Protein AF-A0A2G9MKU0-F1 (afdb_monomer_lite)

Radius of gyration: 39.95 Å; chains: 1; bounding box: 98×63×129 Å

Sequence (325 aa):
MRIKTMFAFLVMAVLLVGSVSAAGLSIQLKRTNPGIAGEKSAEIIFDVVNTDFNNKIEGFLWCRSPDDAVISSSIGVGSGSGAQYVSEKFYMDTGPSQKAISLTMEADSVGDKKTGCTIKYAPYKETAVEGETKTEDINYEGTIGLTETDVSGYKIKMVSFTPEVEGTTDEETNENTEAQPAKAKISVNGIPKEIGSGSSATIGGLDVELVSATEESADVVITGKMTSTSGGSVEKQYIKMNGDLVDSLTDDQYREIRLDKTVPFVKAPKNAEVKCPEGKETCKSSEVDIQAPGFGGVPIWVYIVGIIIVIAAVVYLLGKTSRRD

Foldseek 3Di:
DPDPPPVVVVVVVVVPDPQVDPQFKGKDWDFWFFAAAPAGWIKTKMKIFTAAQPWKKKKKKKKFFDQFKAKDKPQGHDPDRDTMDIGDIDIFDGPRTIDMMMMIMHGNDFWKTKIFMKMWMFTKDKDKDFFDKDKDKFKDWFKAWQAFDQGPNKTKHWPFKDQWDDWDQDPVPRDTRDTAAIWIFMAINRFTDIAGAQGWDAHPFKIWHFPDDDGTMTTIIIIGMDIDGDDIDIQMWTQFPVGDTDSDDDPVRTDMDTPTAIHGHEHAPPPWRWGAPPPDRHDTNVRIDTHHPDVPCPPVVVVVVVVVVVVVVVCVVVVVVVVPD

Secondary structure (DSSP, 8-state):
--STTSHHHHHHTTSS------SSEEEEEEEEEPEETTTB-EEEEEEEEE--SS-EEEEEEEEEPPTTEEEEETTB---SSSSEEEPPPEEEPSSSEEEEEEEEEEESS-EEEEEEEEEEEEEEEEEEEPPEEEEEEEEEEEEEESS-EEETTEEEEEEE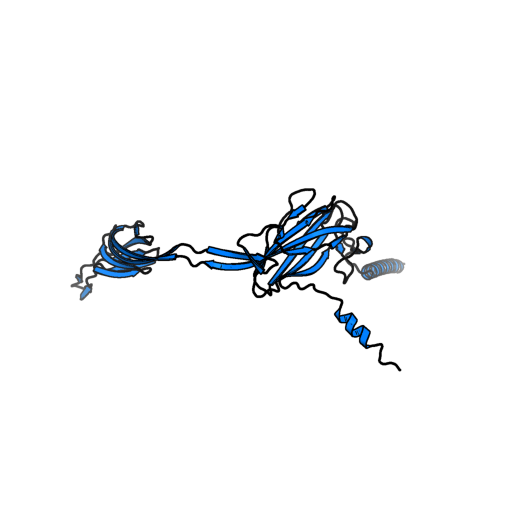EE--B---B-TTT--B---B--EEEEEETTEEEEEETTEEEEETTEEEEEEEE-SSEEEEEEEEEEEEEE--EEEEEEE-TTS-EESS--TTTSEEEE--EEEEEE---TT-EEEPPTT-S---GGG-EEE-TT-----HHHHHHHHHHHHHHHHHHHHHHTT--

pLDDT: mean 81.99, std 14.71, range [39.72, 96.44]

Structure (mmCIF, N/CA/C/O backbone):
data_AF-A0A2G9MKU0-F1
#
_entry.id   AF-A0A2G9MKU0-F1
#
loop_
_atom_site.group_PDB
_atom_site.id
_atom_site.type_symbol
_atom_site.label_atom_id
_atom_site.label_alt_id
_atom_site.label_comp_id
_atom_site.label_asym_id
_atom_site.label_entity_id
_atom_site.label_seq_id
_atom_site.pdbx_PDB_ins_code
_atom_site.Cartn_x
_atom_site.Cartn_y
_atom_site.Cartn_z
_atom_site.occupancy
_atom_site.B_iso_or_equiv
_atom_site.auth_seq_id
_atom_site.auth_comp_id
_atom_site.auth_asym_id
_atom_site.auth_atom_id
_atom_site.pdbx_PDB_model_num
ATOM 1 N N . MET A 1 1 ? -13.146 23.264 -58.625 1.00 50.25 1 MET A N 1
ATOM 2 C CA . MET A 1 1 ? -12.206 22.134 -58.410 1.00 50.25 1 MET A CA 1
ATOM 3 C C . MET A 1 1 ? -11.237 22.563 -57.307 1.00 50.25 1 MET A C 1
ATOM 5 O O . MET A 1 1 ? -10.761 23.679 -57.425 1.00 50.25 1 MET A O 1
ATOM 9 N N . ARG A 1 2 ? -10.994 21.742 -56.264 1.00 48.88 2 ARG A N 1
ATOM 10 C CA . ARG A 1 2 ? -10.264 22.032 -54.988 1.00 48.88 2 ARG A CA 1
ATOM 11 C C . ARG A 1 2 ? -11.123 22.347 -53.743 1.00 48.88 2 ARG A C 1
ATOM 13 O O . ARG A 1 2 ? -10.986 23.414 -53.172 1.00 48.88 2 ARG A O 1
ATOM 20 N N . ILE A 1 3 ? -11.971 21.413 -53.294 1.00 49.31 3 ILE A N 1
ATOM 21 C CA . ILE A 1 3 ? -12.495 21.405 -51.898 1.00 49.31 3 ILE A CA 1
ATOM 22 C C . ILE A 1 3 ? -12.499 19.983 -51.275 1.00 49.31 3 ILE A C 1
ATOM 24 O O . ILE A 1 3 ? -12.609 19.829 -50.067 1.00 49.31 3 ILE A O 1
ATOM 28 N N . LYS A 1 4 ? -12.293 18.906 -52.052 1.00 47.38 4 LYS A N 1
ATOM 29 C CA . LYS A 1 4 ? -12.496 17.528 -51.556 1.00 47.38 4 LYS A CA 1
ATOM 30 C C . LYS A 1 4 ? -11.308 16.861 -50.840 1.00 47.38 4 LYS A C 1
ATOM 32 O O . LYS A 1 4 ? -11.493 15.784 -50.294 1.00 47.38 4 LYS A O 1
ATOM 37 N N . THR A 1 5 ? -10.119 17.462 -50.795 1.00 51.44 5 THR A N 1
ATOM 38 C CA . THR A 1 5 ? -8.914 16.807 -50.236 1.00 51.44 5 THR A CA 1
ATOM 39 C C . THR A 1 5 ? -8.532 17.229 -48.817 1.00 51.44 5 THR A C 1
ATOM 41 O O . THR A 1 5 ? -7.654 16.603 -48.234 1.00 51.44 5 THR A O 1
ATOM 44 N N . MET A 1 6 ? -9.189 18.230 -48.221 1.00 46.22 6 MET A N 1
ATOM 45 C CA . MET A 1 6 ? -8.816 18.712 -46.880 1.00 46.22 6 MET A CA 1
ATOM 46 C C . MET A 1 6 ? -9.591 18.041 -45.732 1.00 46.22 6 MET A C 1
ATOM 48 O O . MET A 1 6 ? -9.142 18.068 -44.592 1.00 46.22 6 MET A O 1
ATOM 52 N N . PHE A 1 7 ? -10.712 17.373 -46.024 1.00 46.44 7 PHE A N 1
ATOM 53 C CA . PHE A 1 7 ? -11.535 16.723 -44.995 1.00 46.44 7 PHE A CA 1
ATOM 54 C C . PHE A 1 7 ? -11.016 15.344 -44.555 1.00 46.44 7 PHE A C 1
ATOM 56 O O . PHE A 1 7 ? -11.335 14.892 -43.461 1.00 46.44 7 PHE A O 1
ATOM 63 N N . ALA A 1 8 ? -10.177 14.687 -45.363 1.00 50.75 8 ALA A N 1
ATOM 64 C CA . ALA A 1 8 ? -9.621 13.377 -45.016 1.00 50.75 8 ALA A CA 1
ATOM 65 C C . ALA A 1 8 ? -8.496 13.462 -43.965 1.00 50.75 8 ALA A C 1
ATOM 67 O O . ALA A 1 8 ? -8.322 12.535 -43.181 1.00 50.75 8 ALA A O 1
ATOM 68 N N . PHE A 1 9 ? -7.769 14.584 -43.899 1.00 47.28 9 PHE A N 1
ATOM 69 C CA . PHE A 1 9 ? -6.662 14.752 -42.950 1.00 47.28 9 PHE A CA 1
ATOM 70 C C . PHE A 1 9 ? -7.122 15.100 -41.528 1.00 47.28 9 PHE A C 1
ATOM 72 O O . PHE A 1 9 ? -6.464 14.706 -40.569 1.00 47.28 9 PHE A O 1
ATOM 79 N N . LEU A 1 10 ? -8.272 15.767 -41.367 1.00 44.88 10 LEU A N 1
ATOM 80 C CA . LEU A 1 10 ? -8.795 16.099 -40.037 1.00 44.88 10 LEU A CA 1
ATOM 81 C C . LEU A 1 10 ? -9.394 14.872 -39.324 1.00 44.88 10 LEU A C 1
ATOM 83 O O . LEU A 1 10 ? -9.305 14.763 -38.107 1.00 44.88 10 LEU A O 1
ATOM 87 N N . VAL A 1 11 ? -9.949 13.916 -40.077 1.00 46.69 11 VAL A N 1
ATOM 88 C CA . VAL A 1 11 ? -10.504 12.670 -39.515 1.00 46.69 11 VAL A CA 1
ATOM 89 C C . VAL A 1 11 ? -9.395 11.663 -39.169 1.00 46.69 11 VAL A C 1
ATOM 91 O O . VAL A 1 11 ? -9.540 10.889 -38.228 1.00 46.69 11 VAL A O 1
ATOM 94 N N . MET A 1 12 ? -8.246 11.713 -39.855 1.00 43.34 12 MET A N 1
ATOM 95 C CA . MET A 1 12 ? -7.105 10.829 -39.572 1.00 43.34 12 MET A CA 1
ATOM 96 C C . MET A 1 12 ? -6.288 11.259 -38.340 1.00 43.34 12 MET A C 1
ATOM 98 O O . MET A 1 12 ? -5.679 10.413 -37.691 1.00 43.34 12 MET A O 1
ATOM 102 N N . ALA A 1 13 ? -6.312 12.545 -37.969 1.00 41.78 13 ALA A N 1
ATOM 103 C CA . ALA A 1 13 ? -5.614 13.054 -36.784 1.00 41.78 13 ALA A CA 1
ATOM 104 C C . ALA A 1 13 ? -6.313 12.712 -35.450 1.00 41.78 13 ALA A C 1
ATOM 106 O O . ALA A 1 13 ? -5.676 12.741 -34.403 1.00 41.78 13 ALA A O 1
ATOM 107 N N . VAL A 1 14 ? -7.596 12.331 -35.477 1.00 43.84 14 VAL A N 1
ATOM 108 C CA . VAL A 1 14 ? -8.347 11.898 -34.278 1.00 43.84 14 VAL A CA 1
ATOM 109 C C . VAL A 1 14 ? -8.164 10.393 -33.994 1.00 43.84 14 VAL A C 1
ATOM 111 O O . VAL A 1 14 ? -8.529 9.910 -32.929 1.00 43.84 14 VAL A O 1
ATOM 114 N N . LEU A 1 15 ? -7.534 9.640 -34.905 1.00 39.72 15 LEU A N 1
ATOM 115 C CA . LEU A 1 15 ? -7.373 8.181 -34.809 1.00 39.72 15 LEU A CA 1
ATOM 116 C C . LEU A 1 15 ? -6.041 7.704 -34.192 1.00 39.72 15 LEU A C 1
ATOM 118 O O . LEU A 1 15 ? -5.804 6.499 -34.154 1.00 39.72 15 LEU A O 1
ATOM 122 N N . LEU A 1 16 ? -5.163 8.596 -33.713 1.00 41.66 16 LEU A N 1
ATOM 123 C CA . LEU A 1 16 ? -3.758 8.244 -33.422 1.00 41.66 16 LEU A CA 1
ATOM 124 C C . LEU A 1 16 ? -3.292 8.310 -31.960 1.00 41.66 16 LEU A C 1
ATOM 126 O O . LEU A 1 16 ? -2.112 8.100 -31.700 1.00 41.66 16 LEU A O 1
ATOM 130 N N . VAL A 1 17 ? -4.198 8.460 -30.993 1.00 45.28 17 VAL A N 1
ATOM 131 C CA . VAL A 1 17 ? -3.916 8.081 -29.596 1.00 45.28 17 VAL A CA 1
ATOM 132 C C . VAL A 1 17 ? -5.124 7.327 -29.059 1.00 45.28 17 VAL A C 1
ATOM 134 O O . VAL A 1 17 ? -5.926 7.845 -28.292 1.00 45.28 17 VAL A O 1
ATOM 137 N N . GLY A 1 18 ? -5.303 6.097 -29.540 1.00 40.28 18 GLY A N 1
ATOM 138 C CA . GLY A 1 18 ? -6.271 5.170 -28.971 1.00 40.28 18 GLY A CA 1
ATOM 139 C C . GLY A 1 18 ? -5.809 4.742 -27.583 1.00 40.28 18 GLY A C 1
ATOM 140 O O . GLY A 1 18 ? -5.224 3.672 -27.429 1.00 40.28 18 GLY A O 1
ATOM 141 N N . SER A 1 19 ? -6.051 5.571 -26.570 1.00 44.62 19 SER A N 1
ATOM 142 C CA . SER A 1 19 ? -6.143 5.093 -25.198 1.00 44.62 19 SER A CA 1
ATOM 143 C C . SER A 1 19 ? -7.301 4.104 -25.179 1.00 44.62 19 SER A C 1
ATOM 145 O O . SER A 1 19 ? -8.468 4.468 -25.310 1.00 44.62 19 SER A O 1
ATOM 147 N N . VAL A 1 20 ? -6.971 2.819 -25.099 1.00 39.84 20 VAL A N 1
ATOM 148 C CA . VAL A 1 20 ? -7.952 1.760 -24.886 1.00 39.84 20 VAL A CA 1
ATOM 149 C C . VAL A 1 20 ? -8.506 1.961 -23.474 1.00 39.84 20 VAL A C 1
ATOM 151 O O . VAL A 1 20 ? -7.999 1.389 -22.516 1.00 39.84 20 VAL A O 1
ATOM 154 N N . SER A 1 21 ? -9.501 2.837 -23.312 1.00 42.97 21 SER A N 1
ATOM 155 C CA . SER A 1 21 ? -10.196 3.014 -22.041 1.00 42.97 21 SER A CA 1
ATOM 156 C C . SER A 1 21 ? -11.245 1.914 -21.926 1.00 42.97 21 SER A C 1
ATOM 158 O O . SER A 1 21 ? -12.420 2.099 -22.244 1.00 42.97 21 SER A O 1
ATOM 160 N N . ALA A 1 22 ? -10.822 0.736 -21.480 1.00 46.03 22 ALA A N 1
ATOM 161 C CA . ALA A 1 22 ? -11.748 -0.088 -20.724 1.00 46.03 22 ALA A CA 1
ATOM 162 C C . ALA A 1 22 ? -12.097 0.719 -19.464 1.00 46.03 22 ALA A C 1
ATOM 164 O O . ALA A 1 22 ? -11.188 1.152 -18.757 1.00 46.03 22 ALA A O 1
ATOM 165 N N . ALA A 1 23 ? -13.383 0.987 -19.219 1.00 54.91 23 ALA A N 1
ATOM 166 C CA . ALA A 1 23 ? -13.819 1.624 -17.976 1.00 54.91 23 ALA A CA 1
ATOM 167 C C . ALA A 1 23 ? -13.162 0.891 -16.790 1.00 54.91 23 ALA A C 1
ATOM 169 O O . ALA A 1 23 ? -13.271 -0.335 -16.698 1.00 54.91 23 ALA A O 1
ATOM 170 N N . GLY A 1 24 ? -12.397 1.610 -15.963 1.00 67.50 24 GLY A N 1
ATOM 171 C CA . GLY A 1 24 ? -11.534 0.993 -14.955 1.00 67.50 24 GLY A CA 1
ATOM 172 C C . GLY A 1 24 ? -10.168 1.664 -14.864 1.00 67.50 24 GLY A C 1
ATOM 173 O O . GLY A 1 24 ? -10.019 2.730 -14.269 1.00 67.50 24 GLY A O 1
ATOM 174 N N . LEU A 1 25 ? -9.161 1.041 -15.475 1.00 80.06 25 LEU A N 1
ATOM 175 C CA . LEU A 1 25 ? -7.750 1.376 -15.295 1.00 80.06 25 LEU A CA 1
ATOM 176 C C . LEU A 1 25 ? -7.106 1.847 -16.606 1.00 80.06 25 LEU A C 1
ATOM 178 O O . LEU A 1 25 ? -7.174 1.157 -17.621 1.00 80.06 25 LEU A O 1
ATOM 182 N N . SER A 1 26 ? -6.418 2.984 -16.563 1.00 83.38 26 SER A N 1
ATOM 183 C CA . SER A 1 26 ? -5.562 3.480 -17.643 1.00 83.38 26 SER A CA 1
ATOM 184 C C . SER A 1 26 ? -4.099 3.376 -17.229 1.00 83.38 26 SER A C 1
ATOM 186 O O . SER A 1 26 ? -3.750 3.676 -16.089 1.00 83.38 26 SER A O 1
ATOM 188 N N . ILE A 1 27 ? -3.224 2.996 -18.159 1.00 81.31 27 ILE A N 1
ATOM 189 C CA . ILE A 1 27 ? -1.781 2.900 -17.913 1.00 81.31 27 ILE A CA 1
ATOM 190 C C . ILE A 1 27 ? -1.039 3.690 -18.978 1.00 81.31 27 ILE A C 1
ATOM 192 O O . ILE A 1 27 ? -1.278 3.507 -20.171 1.00 81.31 27 ILE A O 1
ATOM 196 N N . GLN A 1 28 ? -0.132 4.556 -18.543 1.00 85.12 28 GLN A N 1
ATOM 197 C CA . GLN A 1 28 ? 0.704 5.373 -19.412 1.00 85.12 28 GLN A CA 1
ATOM 198 C C . GLN A 1 28 ? 2.173 5.094 -19.107 1.00 85.12 28 GLN A C 1
ATOM 200 O O . GLN A 1 28 ? 2.592 5.068 -17.949 1.00 85.12 28 GLN A O 1
ATOM 205 N N . LEU A 1 29 ? 2.966 4.854 -20.151 1.00 82.50 29 LEU A N 1
ATOM 206 C CA . LEU A 1 29 ? 4.415 4.805 -20.006 1.00 82.50 29 LEU A CA 1
ATOM 207 C C . LEU A 1 29 ? 4.903 6.235 -19.786 1.00 82.50 29 LEU A C 1
ATOM 209 O O . LEU A 1 29 ? 4.561 7.116 -20.561 1.00 82.50 29 LEU A O 1
ATOM 213 N N . LYS A 1 30 ? 5.694 6.457 -18.737 1.00 85.38 30 LYS A N 1
ATOM 214 C CA . LYS A 1 30 ? 6.234 7.783 -18.438 1.00 85.38 30 LYS A CA 1
ATOM 215 C C . LYS A 1 30 ? 7.639 7.964 -18.992 1.00 85.38 30 LYS A C 1
ATOM 217 O O . LYS A 1 30 ? 7.968 9.019 -19.520 1.00 85.38 30 LYS A O 1
ATOM 222 N N . ARG A 1 31 ? 8.490 6.949 -18.812 1.00 83.75 31 ARG A N 1
ATOM 223 C CA . ARG A 1 31 ? 9.869 6.935 -19.319 1.00 83.75 31 ARG A CA 1
ATOM 224 C C . ARG A 1 31 ? 10.488 5.542 -19.268 1.00 83.75 31 ARG A C 1
ATOM 226 O O . ARG A 1 31 ? 10.137 4.731 -18.410 1.00 83.75 31 ARG A O 1
ATOM 233 N N . THR A 1 32 ? 11.466 5.309 -20.135 1.00 86.25 32 THR A N 1
ATOM 234 C CA . THR A 1 32 ? 12.402 4.183 -20.071 1.00 86.25 32 THR A CA 1
ATOM 235 C C . THR A 1 32 ? 13.831 4.712 -19.982 1.00 86.25 32 THR A C 1
ATOM 237 O O . THR A 1 32 ? 14.292 5.436 -20.862 1.00 86.25 32 TH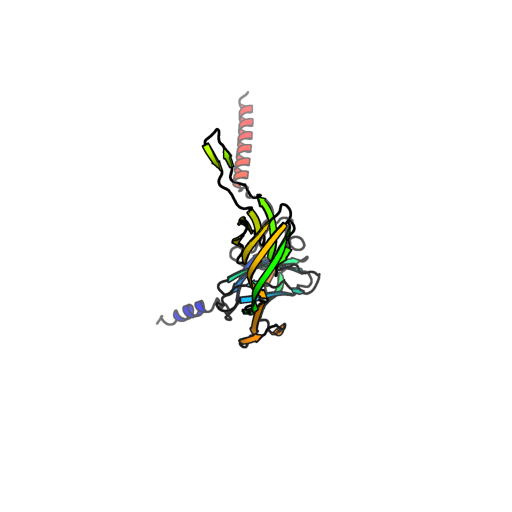R A O 1
ATOM 240 N N . ASN A 1 33 ? 14.534 4.338 -18.919 1.00 89.81 33 ASN A N 1
ATOM 241 C CA . ASN A 1 33 ? 15.950 4.601 -18.719 1.00 89.81 33 ASN A CA 1
ATOM 242 C C . ASN A 1 33 ? 16.753 3.365 -19.168 1.00 89.81 33 ASN A C 1
ATOM 244 O O . ASN A 1 33 ? 16.551 2.287 -18.602 1.00 89.81 33 ASN A O 1
ATOM 248 N N . PRO A 1 34 ? 17.652 3.496 -20.160 1.00 90.75 34 PRO A N 1
ATOM 249 C CA . PRO A 1 34 ? 18.548 2.421 -20.585 1.00 90.75 34 PRO A CA 1
ATOM 250 C C . PRO A 1 34 ? 19.429 1.873 -19.455 1.00 90.75 34 PRO A C 1
ATOM 252 O O . PRO A 1 34 ? 19.772 2.595 -18.515 1.00 90.75 34 PRO A O 1
ATOM 255 N N . GLY A 1 35 ? 19.843 0.613 -19.590 1.00 91.25 35 GLY A N 1
ATOM 256 C CA . GLY A 1 35 ? 20.803 -0.042 -18.699 1.00 91.25 35 GLY A CA 1
ATOM 257 C C . GLY A 1 35 ? 22.211 -0.121 -19.292 1.00 91.25 35 GLY A C 1
ATOM 258 O O . GLY A 1 35 ? 22.420 0.056 -20.497 1.00 91.25 35 GLY A O 1
ATOM 259 N N . ILE A 1 36 ? 23.184 -0.436 -18.440 1.00 90.75 36 ILE A N 1
ATOM 260 C CA . ILE A 1 36 ? 24.549 -0.807 -18.831 1.00 90.75 36 ILE A CA 1
ATOM 261 C C . ILE A 1 36 ? 24.735 -2.274 -18.465 1.00 90.75 36 ILE A C 1
ATOM 263 O O . ILE A 1 36 ? 24.611 -2.638 -17.295 1.00 90.75 36 ILE A O 1
ATOM 267 N N . ALA A 1 37 ? 25.020 -3.110 -19.461 1.00 90.38 37 ALA A N 1
ATOM 268 C CA . ALA A 1 37 ? 25.141 -4.551 -19.258 1.00 90.38 37 ALA A CA 1
ATOM 269 C C . ALA A 1 37 ? 26.200 -4.882 -18.187 1.00 90.38 37 ALA A C 1
ATOM 271 O O . ALA A 1 37 ? 27.336 -4.415 -18.288 1.00 90.38 37 ALA A O 1
ATOM 272 N N . GLY A 1 38 ? 25.816 -5.652 -17.165 1.00 86.12 38 GLY A N 1
ATOM 273 C CA . GLY A 1 38 ? 26.673 -6.059 -16.044 1.00 86.12 38 GLY A CA 1
ATOM 274 C C . GLY A 1 38 ? 27.090 -4.939 -15.078 1.00 86.12 38 GLY A C 1
ATOM 275 O O . GLY A 1 38 ? 27.889 -5.192 -14.178 1.00 86.12 38 GLY A O 1
ATOM 276 N N . GLU A 1 39 ? 26.595 -3.706 -15.248 1.00 88.00 39 GLU A N 1
ATOM 277 C CA . GLU A 1 39 ? 26.998 -2.565 -14.405 1.00 88.00 39 GLU A CA 1
ATOM 278 C C . GLU A 1 39 ? 25.830 -1.737 -13.861 1.00 88.00 39 GLU A C 1
ATOM 280 O O . GLU A 1 39 ? 25.870 -1.323 -12.702 1.00 88.00 39 GLU A O 1
ATOM 285 N N . LYS A 1 40 ? 24.807 -1.448 -14.675 1.00 89.25 40 LYS A N 1
ATOM 286 C CA . LYS A 1 40 ? 23.701 -0.559 -14.298 1.00 89.25 40 LYS A CA 1
ATOM 287 C C . LYS A 1 40 ? 22.365 -1.114 -14.764 1.00 89.25 40 LYS A C 1
ATOM 289 O O . LYS A 1 40 ? 22.157 -1.335 -15.957 1.00 89.25 40 LYS A O 1
ATOM 294 N N . SER A 1 41 ? 21.436 -1.238 -13.829 1.00 91.19 41 SER A N 1
ATOM 295 C CA . SER A 1 41 ? 20.065 -1.645 -14.098 1.00 91.19 41 SER A CA 1
ATOM 296 C C . SER A 1 41 ? 19.348 -0.613 -14.979 1.00 91.19 41 SER A C 1
ATOM 298 O O . SER A 1 41 ? 19.498 0.600 -14.804 1.00 91.19 41 SER A O 1
ATOM 300 N N . ALA A 1 42 ? 18.564 -1.095 -15.934 1.00 90.25 42 ALA A N 1
ATOM 301 C CA . ALA A 1 42 ? 17.615 -0.292 -16.682 1.00 90.25 42 ALA A CA 1
ATOM 302 C C . ALA A 1 42 ? 16.338 -0.067 -15.859 1.00 90.25 42 ALA A C 1
ATOM 304 O O . ALA A 1 42 ? 15.996 -0.892 -15.013 1.00 90.25 42 ALA A O 1
ATOM 305 N N . GLU A 1 43 ? 15.607 1.014 -16.128 1.00 91.19 43 GLU A N 1
ATOM 306 C CA . GLU A 1 43 ? 14.389 1.367 -15.388 1.00 91.19 43 GLU A CA 1
ATOM 307 C C . GLU A 1 43 ? 13.234 1.689 -16.347 1.00 91.19 43 GLU A C 1
ATOM 309 O O . GLU A 1 43 ? 13.407 2.429 -17.313 1.00 91.19 43 GLU A O 1
ATOM 314 N N . ILE A 1 44 ? 12.033 1.186 -16.080 1.00 88.31 44 ILE A N 1
ATOM 315 C CA . ILE A 1 44 ? 10.806 1.546 -16.797 1.00 88.31 44 ILE A CA 1
ATOM 316 C C . ILE A 1 44 ? 9.801 2.076 -15.790 1.00 88.31 44 ILE A C 1
ATOM 318 O O . ILE A 1 44 ? 9.462 1.381 -14.839 1.00 88.31 44 ILE A O 1
ATOM 322 N N . ILE A 1 45 ? 9.279 3.277 -16.011 1.00 88.00 45 ILE A N 1
ATOM 323 C CA . ILE A 1 45 ? 8.305 3.883 -15.103 1.00 88.00 45 ILE A CA 1
ATOM 324 C C . ILE A 1 45 ? 6.965 4.034 -15.804 1.00 88.00 45 ILE A C 1
ATOM 326 O O . ILE A 1 45 ? 6.871 4.649 -16.870 1.00 88.00 45 ILE A O 1
ATOM 330 N N . PHE A 1 46 ? 5.929 3.509 -15.161 1.00 89.06 46 PHE A N 1
ATOM 331 C CA . PHE A 1 46 ? 4.540 3.610 -15.580 1.00 89.06 46 PHE A CA 1
ATOM 332 C C . PHE A 1 46 ? 3.762 4.480 -14.603 1.00 89.06 46 PHE A C 1
ATOM 334 O O . PHE A 1 46 ? 3.932 4.362 -13.390 1.00 89.06 46 PHE A O 1
ATOM 341 N N . ASP A 1 47 ? 2.864 5.296 -15.135 1.00 90.50 47 ASP A N 1
ATOM 342 C CA . ASP A 1 47 ? 1.769 5.875 -14.374 1.00 90.50 47 ASP A CA 1
ATOM 343 C C . ASP A 1 47 ? 0.528 5.005 -14.573 1.00 90.50 47 ASP A C 1
ATOM 345 O O . ASP A 1 47 ? 0.045 4.813 -15.691 1.00 90.50 47 ASP A O 1
ATOM 349 N N . VAL A 1 48 ? 0.010 4.476 -13.472 1.00 90.38 48 VAL A N 1
ATOM 350 C CA . VAL A 1 48 ? -1.254 3.749 -13.419 1.00 90.38 48 VAL A CA 1
ATOM 351 C C . VAL A 1 48 ? -2.304 4.687 -12.846 1.00 90.38 48 VAL A C 1
ATOM 353 O O . VAL A 1 48 ? -2.110 5.262 -11.776 1.00 90.38 48 VAL A O 1
ATOM 356 N N . VAL A 1 49 ? -3.410 4.856 -13.560 1.00 91.44 49 VAL A N 1
ATOM 357 C CA . VAL A 1 49 ? -4.494 5.772 -13.203 1.00 91.44 49 VAL A CA 1
ATOM 358 C C . VAL A 1 49 ? -5.794 4.986 -13.109 1.00 91.44 49 VAL A C 1
ATOM 360 O O . VAL A 1 49 ? -6.236 4.390 -14.094 1.00 91.44 49 VAL A O 1
ATOM 363 N N . ASN A 1 50 ? -6.424 5.002 -11.936 1.00 91.75 50 ASN A N 1
ATOM 364 C CA . ASN A 1 50 ? -7.799 4.550 -11.795 1.00 91.75 50 ASN A CA 1
ATOM 365 C C . ASN A 1 50 ? -8.727 5.680 -12.245 1.00 91.75 50 ASN A C 1
ATOM 367 O O . ASN A 1 50 ? -8.689 6.791 -11.714 1.00 91.75 50 ASN A O 1
ATOM 371 N N . THR A 1 51 ? -9.560 5.378 -13.231 1.00 90.00 51 THR A N 1
ATOM 372 C CA . THR A 1 51 ? -10.563 6.295 -13.787 1.00 90.00 51 THR A CA 1
ATOM 373 C C . THR A 1 51 ? -11.982 5.933 -13.349 1.00 90.00 51 THR A C 1
ATOM 375 O O . THR A 1 51 ? -12.928 6.635 -13.695 1.00 90.00 51 THR A O 1
ATOM 378 N N . ASP A 1 52 ? -12.144 4.849 -12.587 1.00 87.56 52 ASP A N 1
ATOM 379 C CA . ASP A 1 52 ? -13.433 4.373 -12.100 1.00 87.56 52 ASP A CA 1
ATOM 380 C C . ASP A 1 52 ? -13.827 5.055 -10.790 1.00 87.56 52 ASP A C 1
ATOM 382 O O . ASP A 1 52 ? -13.302 4.747 -9.723 1.00 87.56 52 ASP A O 1
ATOM 386 N N . PHE A 1 53 ? -14.799 5.958 -10.866 1.00 88.81 53 PHE A N 1
ATOM 387 C CA . PHE A 1 53 ? -15.322 6.698 -9.716 1.00 88.81 53 PHE A CA 1
ATOM 388 C C . PHE A 1 53 ? -16.086 5.831 -8.703 1.00 88.81 53 PHE A C 1
ATOM 390 O O . PHE A 1 53 ? -16.339 6.286 -7.590 1.00 88.81 53 PHE A O 1
ATOM 397 N N . ASN A 1 54 ? -16.474 4.608 -9.069 1.00 89.88 54 ASN A N 1
ATOM 398 C CA . ASN A 1 54 ? -17.365 3.773 -8.265 1.00 89.88 54 ASN A CA 1
ATOM 399 C C . ASN A 1 54 ? -16.652 2.623 -7.558 1.00 89.88 54 ASN A C 1
ATOM 401 O O . ASN A 1 54 ? -17.193 2.081 -6.595 1.00 89.88 54 ASN A O 1
ATOM 405 N N . ASN A 1 55 ? -15.479 2.219 -8.048 1.00 91.88 55 ASN A N 1
ATOM 406 C CA . ASN A 1 55 ? -14.796 1.023 -7.571 1.00 91.88 55 ASN A CA 1
ATOM 407 C C . ASN A 1 55 ? -13.331 1.308 -7.231 1.00 91.88 55 ASN A C 1
ATOM 409 O O . ASN A 1 55 ? -12.628 2.035 -7.942 1.00 91.88 55 ASN A O 1
ATOM 413 N N . LYS A 1 56 ? -12.867 0.694 -6.143 1.00 93.56 56 LYS A N 1
ATOM 414 C CA . LYS A 1 56 ? -11.440 0.610 -5.820 1.00 93.56 56 LYS A CA 1
ATOM 415 C C . LYS A 1 56 ? -10.787 -0.436 -6.720 1.00 93.56 56 LYS A C 1
ATOM 417 O O . LYS A 1 56 ? -11.479 -1.283 -7.282 1.00 93.56 56 LYS A O 1
ATOM 422 N N . ILE A 1 57 ? -9.466 -0.401 -6.860 1.00 93.81 57 ILE A N 1
ATOM 423 C CA . ILE A 1 57 ? -8.716 -1.384 -7.652 1.00 93.81 57 ILE A CA 1
ATOM 424 C C . ILE A 1 57 ? -7.705 -2.098 -6.769 1.00 93.81 57 ILE A C 1
ATOM 426 O O . ILE A 1 57 ? -6.934 -1.462 -6.054 1.00 93.81 57 ILE A O 1
ATOM 430 N N . GLU A 1 58 ? -7.674 -3.423 -6.869 1.00 93.19 58 GLU A N 1
ATOM 431 C CA . GLU A 1 58 ? -6.582 -4.263 -6.387 1.00 93.19 58 GLU A CA 1
ATOM 432 C C . GLU A 1 58 ? -5.851 -4.820 -7.605 1.00 93.19 58 GLU A C 1
ATOM 434 O O . GLU A 1 58 ? -6.482 -5.317 -8.539 1.00 93.19 58 GLU A O 1
ATOM 439 N N . GLY A 1 59 ? -4.527 -4.758 -7.616 1.00 91.69 59 GLY A N 1
ATOM 440 C CA . GLY A 1 59 ? -3.746 -5.335 -8.699 1.00 91.69 59 GLY A CA 1
ATOM 441 C C . GLY A 1 59 ? -2.351 -5.741 -8.279 1.00 91.69 59 GLY A C 1
ATOM 442 O O . GLY A 1 59 ? -1.917 -5.481 -7.163 1.00 91.69 59 GLY A O 1
ATOM 443 N N . PHE A 1 60 ? -1.645 -6.400 -9.180 1.00 91.44 60 PHE A N 1
ATOM 444 C CA . PHE A 1 60 ? -0.248 -6.775 -9.027 1.00 91.44 60 PHE A CA 1
ATOM 445 C C . PHE A 1 60 ? 0.413 -6.847 -10.402 1.00 91.44 60 PHE A C 1
ATOM 447 O O . PHE A 1 60 ? -0.248 -6.906 -11.444 1.00 91.44 60 PHE A O 1
ATOM 454 N N . LEU A 1 61 ? 1.737 -6.815 -10.407 1.00 90.44 61 LEU A N 1
ATOM 455 C CA . LEU A 1 61 ? 2.538 -6.897 -11.611 1.00 90.44 61 LEU A CA 1
ATOM 456 C C . LEU A 1 61 ? 3.090 -8.309 -11.768 1.00 90.44 61 LEU A C 1
ATOM 458 O O . LEU A 1 61 ? 3.679 -8.853 -10.841 1.00 90.44 61 LEU A O 1
ATOM 462 N N . TRP A 1 62 ? 2.924 -8.882 -12.953 1.00 89.75 62 TRP A N 1
ATOM 463 C CA . TRP A 1 62 ? 3.463 -10.182 -13.323 1.00 89.75 62 TRP A CA 1
ATOM 464 C C . TRP A 1 62 ? 4.346 -10.028 -14.558 1.00 89.75 62 TRP A C 1
ATOM 466 O O . TRP A 1 62 ? 3.883 -9.571 -15.600 1.00 89.75 62 TRP A O 1
ATOM 476 N N . CYS A 1 63 ? 5.618 -10.391 -14.460 1.00 87.56 63 CYS A N 1
ATOM 477 C CA . CYS A 1 63 ? 6.586 -10.263 -15.542 1.00 87.56 63 CYS A CA 1
ATOM 478 C C . CYS A 1 63 ? 7.267 -11.590 -15.832 1.00 87.56 63 CYS A C 1
ATOM 480 O O . CYS A 1 63 ? 7.712 -12.274 -14.919 1.00 87.56 63 CYS A O 1
ATOM 482 N N . ARG A 1 64 ? 7.434 -11.918 -17.112 1.00 84.69 64 ARG A N 1
ATOM 483 C CA . ARG A 1 64 ? 8.378 -12.954 -17.541 1.00 84.69 64 ARG A CA 1
ATOM 484 C C . ARG A 1 64 ? 9.760 -12.342 -17.721 1.00 84.69 64 ARG A C 1
ATOM 486 O O . ARG A 1 64 ? 9.892 -11.343 -18.434 1.00 84.69 64 ARG A O 1
ATOM 493 N N . SER A 1 65 ? 10.757 -12.942 -17.077 1.00 75.62 65 SER A N 1
ATOM 494 C CA . SER A 1 65 ? 12.148 -12.512 -17.214 1.00 75.62 65 SER A CA 1
ATOM 495 C C . SER A 1 65 ? 12.748 -13.075 -18.504 1.00 75.62 65 SER A C 1
ATOM 497 O O . SER A 1 65 ? 12.543 -14.258 -18.778 1.00 75.62 65 SER A O 1
ATOM 499 N N . PRO A 1 66 ? 13.476 -12.273 -19.297 1.00 73.94 66 PRO A N 1
ATOM 500 C CA . PRO A 1 66 ? 14.373 -12.792 -20.327 1.00 73.94 66 PRO A CA 1
ATOM 501 C C . PRO A 1 66 ? 15.409 -13.759 -19.731 1.00 73.94 66 PRO A C 1
ATOM 503 O O . PRO A 1 66 ? 15.773 -13.615 -18.565 1.00 73.94 66 PRO A O 1
ATOM 506 N N . ASP A 1 67 ? 15.915 -14.698 -20.538 1.00 68.88 67 ASP A N 1
ATOM 507 C CA . ASP A 1 67 ? 16.824 -15.776 -20.097 1.00 68.88 67 ASP A CA 1
ATOM 508 C C . ASP A 1 67 ? 18.125 -15.282 -19.427 1.00 68.88 67 ASP A C 1
ATOM 510 O O . ASP A 1 67 ? 18.779 -16.039 -18.713 1.00 68.88 67 ASP A O 1
ATOM 514 N N . ASP A 1 68 ? 18.496 -14.016 -19.629 1.00 77.69 68 ASP A N 1
ATOM 515 C CA . ASP A 1 68 ? 19.715 -13.389 -19.112 1.00 77.69 68 ASP A CA 1
ATOM 516 C C . ASP A 1 68 ? 19.472 -12.032 -18.429 1.00 77.69 68 ASP A C 1
ATOM 518 O O . ASP A 1 68 ? 20.353 -11.165 -18.413 1.00 77.69 68 ASP A O 1
ATOM 522 N N . ALA A 1 69 ? 18.268 -11.837 -17.887 1.00 79.50 69 ALA A N 1
ATOM 523 C CA . ALA A 1 69 ? 17.927 -10.639 -17.137 1.00 79.50 69 ALA A CA 1
ATOM 524 C C . ALA A 1 69 ? 17.182 -10.955 -15.833 1.00 79.50 69 ALA A C 1
ATOM 526 O O . ALA A 1 69 ? 16.444 -11.937 -15.738 1.00 79.50 69 ALA A O 1
ATOM 527 N N . VAL A 1 70 ? 17.351 -10.092 -14.833 1.00 81.75 70 VAL A N 1
ATOM 528 C CA . VAL A 1 70 ? 16.655 -10.117 -13.541 1.00 81.75 70 VAL A CA 1
ATOM 529 C C . VAL A 1 70 ? 15.738 -8.902 -13.463 1.00 81.75 70 VAL A C 1
ATOM 531 O O . VAL A 1 70 ? 16.169 -7.785 -13.735 1.00 81.75 70 VAL A O 1
ATOM 534 N N . ILE A 1 71 ? 14.471 -9.108 -13.097 1.00 80.44 71 ILE A N 1
ATOM 535 C CA . ILE A 1 71 ? 13.463 -8.043 -12.982 1.00 80.44 71 ILE A CA 1
ATOM 536 C C . ILE A 1 71 ? 13.076 -7.843 -11.511 1.00 80.44 71 ILE A C 1
ATOM 538 O O . ILE A 1 71 ? 12.824 -8.804 -10.784 1.00 80.44 71 ILE A O 1
ATOM 542 N N . SER A 1 72 ? 12.967 -6.586 -11.089 1.00 79.19 72 SER A N 1
ATOM 543 C CA . SER A 1 72 ? 12.394 -6.156 -9.808 1.00 79.19 72 SER A CA 1
ATOM 544 C C . SER A 1 72 ? 11.475 -4.942 -10.003 1.00 79.19 72 SER A C 1
ATOM 546 O O . SER A 1 72 ? 11.435 -4.359 -11.088 1.00 79.19 72 SER A O 1
ATOM 548 N N . SER A 1 73 ? 10.691 -4.558 -8.988 1.00 78.94 73 SER A N 1
ATOM 549 C CA . SER A 1 73 ? 9.850 -3.356 -9.069 1.00 78.94 73 SER A CA 1
ATOM 550 C C . SER A 1 73 ? 9.756 -2.595 -7.749 1.00 78.94 73 SER A C 1
ATOM 552 O O . SER A 1 73 ? 10.077 -3.113 -6.682 1.00 78.94 73 SER A O 1
ATOM 554 N N . SER A 1 74 ? 9.227 -1.373 -7.800 1.00 73.50 74 SER A N 1
ATOM 555 C CA . SER A 1 74 ? 8.905 -0.567 -6.615 1.00 73.50 74 SER A CA 1
ATOM 556 C C . SER A 1 74 ? 7.819 -1.177 -5.714 1.00 73.50 74 SER A C 1
ATOM 558 O O . SER A 1 74 ? 7.527 -0.621 -4.661 1.00 73.50 74 SER A O 1
ATOM 560 N N . ILE A 1 75 ? 7.190 -2.278 -6.132 1.00 68.19 75 ILE A N 1
ATOM 561 C CA . ILE A 1 75 ? 6.130 -3.003 -5.411 1.00 68.19 75 ILE A CA 1
ATOM 562 C C . ILE A 1 75 ? 6.651 -4.386 -4.952 1.00 68.19 75 ILE A C 1
ATOM 564 O O . ILE A 1 75 ? 5.883 -5.279 -4.622 1.00 68.19 75 ILE A O 1
ATOM 568 N N . GLY A 1 76 ? 7.969 -4.610 -4.956 1.00 60.56 76 GLY A N 1
ATOM 569 C CA . GLY A 1 76 ? 8.589 -5.806 -4.375 1.00 60.56 76 GLY A CA 1
ATOM 570 C C . GLY A 1 76 ? 9.822 -6.290 -5.134 1.00 60.56 76 GLY A C 1
ATOM 571 O O . GLY A 1 76 ? 10.038 -5.948 -6.299 1.00 60.56 76 GLY A O 1
ATOM 572 N N . VAL A 1 77 ? 10.622 -7.141 -4.497 1.00 56.28 77 VAL A N 1
ATOM 573 C CA . VAL A 1 77 ? 11.848 -7.701 -5.086 1.00 56.28 77 VAL A CA 1
ATOM 574 C C . VAL A 1 77 ? 11.586 -9.137 -5.532 1.00 56.28 77 VAL A C 1
ATOM 576 O O . VAL A 1 77 ? 11.091 -9.947 -4.755 1.00 56.28 77 VAL A O 1
ATOM 579 N N . GLY A 1 78 ? 11.902 -9.455 -6.789 1.00 53.41 78 GLY A N 1
ATOM 580 C CA . GLY A 1 78 ? 11.839 -10.826 -7.282 1.00 53.41 78 GLY A CA 1
ATOM 581 C C . GLY A 1 78 ? 12.958 -11.646 -6.673 1.00 53.41 78 GLY A C 1
ATOM 582 O O . GLY A 1 78 ? 14.121 -11.271 -6.798 1.00 53.41 78 GLY A O 1
ATOM 583 N N . SER A 1 79 ? 12.629 -12.761 -6.032 1.00 45.25 79 SER A N 1
ATOM 584 C CA . SER A 1 79 ? 13.614 -13.753 -5.619 1.00 45.25 79 SER A CA 1
ATOM 585 C C . SER A 1 79 ? 13.747 -14.819 -6.708 1.00 45.25 79 SER A C 1
ATOM 587 O O . SER A 1 79 ? 12.831 -15.597 -6.950 1.00 45.25 79 SER A O 1
ATOM 589 N N . GLY A 1 80 ? 14.907 -14.869 -7.364 1.00 47.62 80 GLY A N 1
ATOM 590 C CA . GLY A 1 80 ? 15.293 -16.009 -8.197 1.00 47.62 80 GLY A CA 1
ATOM 591 C C . GLY A 1 80 ? 15.792 -15.645 -9.591 1.00 47.62 80 GLY A C 1
ATOM 592 O O . GLY A 1 80 ? 15.163 -14.904 -10.340 1.00 47.62 80 GLY A O 1
ATOM 593 N N . SER A 1 81 ? 16.934 -16.233 -9.942 1.00 45.66 81 SER A N 1
ATOM 594 C CA . SER A 1 81 ? 17.382 -16.376 -11.324 1.00 45.66 81 SER A CA 1
ATOM 595 C C . SER A 1 81 ? 16.383 -17.260 -12.081 1.00 45.66 81 SER A C 1
ATOM 597 O O . SER A 1 81 ? 16.147 -18.401 -11.685 1.00 45.66 81 SER A O 1
ATOM 599 N N . GLY A 1 82 ? 15.797 -16.716 -13.152 1.00 55.25 82 GLY A N 1
ATOM 600 C CA . GLY A 1 82 ? 15.090 -17.479 -14.182 1.00 55.25 82 GLY A CA 1
ATOM 601 C C . GLY A 1 82 ? 13.629 -17.832 -13.884 1.00 55.25 82 GLY A C 1
ATOM 602 O O . GLY A 1 82 ? 13.329 -18.927 -13.425 1.00 55.25 82 GLY A O 1
ATOM 603 N N . ALA A 1 83 ? 12.708 -16.918 -14.212 1.00 61.75 83 ALA A N 1
ATOM 604 C CA . ALA A 1 83 ? 11.617 -17.149 -15.182 1.00 61.75 83 ALA A CA 1
ATOM 605 C C . ALA A 1 83 ? 10.492 -16.114 -15.023 1.00 61.75 83 ALA A C 1
ATOM 607 O O . ALA A 1 83 ? 9.944 -15.644 -16.023 1.00 61.75 83 ALA A O 1
ATOM 608 N N . GLN A 1 84 ? 10.113 -15.768 -13.787 1.00 72.94 84 GLN A N 1
ATOM 609 C CA . GLN A 1 84 ? 8.928 -14.946 -13.515 1.00 72.94 84 GLN A CA 1
ATOM 610 C C . GLN A 1 84 ? 9.099 -14.068 -12.269 1.00 72.94 84 GLN A C 1
ATOM 612 O O . GLN A 1 84 ? 9.585 -14.522 -11.240 1.00 72.94 84 GLN A O 1
ATOM 617 N N . TYR A 1 85 ? 8.657 -12.818 -12.365 1.00 82.25 85 TYR A N 1
ATOM 618 C CA . TYR A 1 85 ? 8.570 -11.846 -11.280 1.00 82.25 85 TYR A CA 1
ATOM 619 C C . TYR A 1 85 ? 7.097 -11.558 -10.982 1.00 82.25 85 TYR A C 1
ATOM 621 O O . TYR A 1 85 ? 6.329 -11.279 -11.905 1.00 82.25 85 TYR A O 1
ATOM 629 N N . VAL A 1 86 ? 6.710 -11.595 -9.706 1.00 84.12 86 VAL A N 1
ATOM 630 C CA . VAL A 1 86 ? 5.373 -11.207 -9.235 1.00 84.12 86 VAL A CA 1
ATOM 631 C C . VAL A 1 86 ? 5.540 -10.182 -8.120 1.00 84.12 86 VAL A C 1
ATOM 633 O O . VAL A 1 86 ? 6.238 -10.455 -7.146 1.00 84.12 86 VAL A O 1
ATOM 636 N N . SER A 1 87 ? 4.944 -9.000 -8.266 1.00 83.75 87 SER A N 1
ATOM 637 C CA . SER A 1 87 ? 4.984 -7.973 -7.221 1.00 83.75 87 SER A CA 1
ATOM 638 C C . SER A 1 87 ? 4.007 -8.274 -6.088 1.00 83.75 87 SER A C 1
ATOM 640 O O . SER A 1 87 ? 3.055 -9.038 -6.255 1.00 83.75 87 SER A O 1
ATOM 642 N N . GLU A 1 88 ? 4.164 -7.578 -4.963 1.00 85.31 88 GLU A N 1
ATOM 643 C CA . GLU A 1 88 ? 3.094 -7.479 -3.975 1.00 85.31 88 GLU A CA 1
ATOM 644 C C . GLU A 1 88 ? 1.846 -6.824 -4.590 1.00 85.31 88 GLU A C 1
ATOM 646 O O . GLU A 1 88 ? 1.892 -6.174 -5.647 1.00 85.31 88 GLU A O 1
ATOM 651 N N . LYS A 1 89 ? 0.706 -7.001 -3.918 1.00 88.88 89 LYS A N 1
ATOM 652 C CA . LYS A 1 89 ? -0.546 -6.366 -4.321 1.00 88.88 89 LYS A CA 1
ATOM 653 C C . LYS A 1 89 ? -0.486 -4.866 -4.048 1.00 88.88 89 LYS A C 1
ATOM 655 O O . LYS A 1 89 ? -0.099 -4.428 -2.968 1.00 88.88 89 LYS A O 1
ATOM 660 N N . PHE A 1 90 ? -0.937 -4.074 -5.007 1.00 90.19 90 PHE A N 1
ATOM 661 C CA . PHE A 1 90 ? -1.218 -2.662 -4.829 1.00 90.19 90 PHE A CA 1
ATOM 662 C C . PHE A 1 90 ? -2.723 -2.408 -4.797 1.00 90.19 90 PHE A C 1
ATOM 664 O O . PHE A 1 90 ? -3.504 -3.091 -5.457 1.00 90.19 90 PHE A O 1
ATOM 671 N N . TYR A 1 91 ? -3.096 -1.366 -4.061 1.00 92.62 91 TYR A N 1
ATOM 672 C CA . TYR A 1 91 ? -4.462 -0.877 -3.951 1.00 92.62 91 TYR A CA 1
ATOM 673 C C . TYR A 1 91 ? -4.532 0.555 -4.468 1.00 92.62 91 TYR A C 1
ATOM 675 O O . TYR A 1 91 ? -3.576 1.324 -4.305 1.00 92.62 91 TYR A O 1
ATOM 683 N N . MET A 1 92 ? -5.646 0.896 -5.101 1.00 92.69 92 MET A N 1
ATOM 684 C CA . MET A 1 92 ? -5.974 2.249 -5.529 1.00 92.69 92 MET A CA 1
ATOM 685 C C . MET A 1 92 ? -7.405 2.561 -5.115 1.00 92.69 92 MET A C 1
ATOM 687 O O . MET A 1 92 ? -8.308 1.752 -5.337 1.00 92.69 92 MET A O 1
ATOM 691 N N . ASP A 1 93 ? -7.609 3.746 -4.547 1.00 93.00 93 ASP A N 1
ATOM 692 C CA . ASP A 1 93 ? -8.945 4.258 -4.262 1.00 93.00 93 ASP A CA 1
ATOM 693 C C . ASP A 1 93 ? -9.726 4.524 -5.552 1.00 93.00 93 ASP A C 1
ATOM 695 O O . ASP A 1 93 ? -9.180 4.448 -6.663 1.00 93.00 93 ASP A O 1
ATOM 699 N N . THR A 1 94 ? -11.011 4.840 -5.400 1.00 91.31 94 THR A N 1
ATOM 700 C CA . THR A 1 94 ? -11.868 5.275 -6.503 1.00 91.31 94 THR A CA 1
ATOM 701 C C . THR A 1 94 ? -11.237 6.438 -7.274 1.00 91.31 94 THR A C 1
ATOM 703 O O . THR A 1 94 ? -10.453 7.234 -6.754 1.00 91.31 94 THR A O 1
ATOM 706 N N . GLY A 1 95 ? -11.541 6.493 -8.564 1.00 87.69 95 GLY A N 1
ATOM 707 C CA . GLY A 1 95 ? -11.023 7.488 -9.483 1.00 87.69 95 GLY A CA 1
ATOM 708 C C . GLY A 1 95 ? -11.482 8.916 -9.145 1.00 87.69 95 GLY A C 1
ATOM 709 O O . GLY A 1 95 ? -12.571 9.097 -8.597 1.00 87.69 95 GLY A O 1
ATOM 710 N N . PRO A 1 96 ? -10.687 9.938 -9.515 1.00 89.94 96 PRO A N 1
ATOM 711 C CA . PRO A 1 96 ? -9.370 9.825 -10.134 1.00 89.94 96 PRO A CA 1
ATOM 712 C C . PRO A 1 96 ? -8.288 9.555 -9.075 1.00 89.94 96 PRO A C 1
ATOM 714 O O . PRO A 1 96 ? -8.078 10.363 -8.173 1.00 89.94 96 PRO A O 1
ATOM 717 N N . SER A 1 97 ? -7.559 8.447 -9.210 1.00 90.81 97 SER A N 1
ATOM 718 C CA . SER A 1 97 ? -6.408 8.128 -8.356 1.00 90.81 97 SER A CA 1
ATOM 719 C C . SER A 1 97 ? -5.231 7.652 -9.207 1.00 90.81 97 SER A C 1
ATOM 721 O O . SER A 1 97 ? -5.421 7.057 -10.268 1.00 90.81 97 SER A O 1
ATOM 723 N N . GLN A 1 98 ? -4.001 7.959 -8.788 1.00 91.06 98 GLN A N 1
ATOM 724 C CA . GLN A 1 98 ? -2.788 7.697 -9.567 1.00 91.06 98 GLN A CA 1
ATOM 725 C C . GLN A 1 98 ? -1.717 7.023 -8.712 1.00 91.06 98 GLN A C 1
ATOM 727 O O . GLN A 1 98 ? -1.506 7.388 -7.556 1.00 91.06 98 GLN A O 1
ATOM 732 N N . LYS A 1 99 ? -0.996 6.073 -9.311 1.00 89.00 99 LYS A N 1
ATOM 733 C CA . LYS A 1 99 ? 0.163 5.411 -8.716 1.00 89.00 99 LYS A CA 1
ATOM 734 C C . LYS A 1 99 ? 1.270 5.239 -9.751 1.00 89.00 99 LYS A C 1
ATOM 736 O O . LYS A 1 99 ? 1.024 4.745 -10.847 1.00 89.00 99 LYS A O 1
ATOM 741 N N . ALA A 1 100 ? 2.491 5.624 -9.391 1.00 89.81 100 ALA A N 1
ATOM 742 C CA . ALA A 1 100 ? 3.668 5.352 -10.208 1.00 89.81 100 ALA A CA 1
ATOM 743 C C . ALA A 1 100 ? 4.237 3.968 -9.864 1.00 89.81 100 ALA A C 1
ATOM 745 O O . ALA A 1 100 ? 4.377 3.627 -8.687 1.00 89.81 100 ALA A O 1
ATOM 746 N N . ILE A 1 101 ? 4.572 3.181 -10.884 1.00 89.25 101 ILE A N 1
ATOM 747 C CA . ILE A 1 101 ? 5.202 1.864 -10.753 1.00 89.25 101 ILE A CA 1
ATOM 748 C C . ILE A 1 101 ? 6.525 1.904 -11.507 1.00 89.25 101 ILE A C 1
ATOM 750 O O . ILE A 1 101 ? 6.532 2.153 -12.713 1.00 89.25 101 ILE A O 1
ATOM 754 N N . SER A 1 102 ? 7.632 1.660 -10.805 1.00 89.44 102 SER A N 1
ATOM 755 C CA . SER A 1 102 ? 8.953 1.530 -11.421 1.00 89.44 102 SER A CA 1
ATOM 756 C C . SER A 1 102 ? 9.339 0.059 -11.533 1.00 89.44 102 SER A C 1
ATOM 758 O O . SER A 1 102 ? 9.221 -0.686 -10.562 1.00 89.44 102 SER A O 1
ATOM 760 N N . LEU A 1 103 ? 9.773 -0.353 -12.719 1.00 88.31 103 LEU A N 1
ATOM 761 C CA . LEU A 1 103 ? 10.375 -1.642 -13.018 1.00 88.31 103 LEU A CA 1
ATOM 762 C C . LEU A 1 103 ? 11.870 -1.466 -13.209 1.00 88.31 103 LEU A C 1
ATOM 764 O O . LEU A 1 103 ? 12.283 -0.699 -14.071 1.00 88.31 103 LEU A O 1
ATOM 768 N N . THR A 1 104 ? 12.659 -2.255 -12.501 1.00 89.56 104 THR A N 1
ATOM 769 C CA . THR A 1 104 ? 14.107 -2.300 -12.660 1.00 89.56 104 THR A CA 1
ATOM 770 C C . THR A 1 104 ? 14.494 -3.621 -13.303 1.00 89.56 104 THR A C 1
ATOM 772 O O . THR A 1 104 ? 14.015 -4.679 -12.897 1.00 89.56 104 THR A O 1
ATOM 775 N N . MET A 1 105 ? 15.356 -3.574 -14.313 1.00 88.25 105 MET A N 1
ATOM 776 C CA . MET A 1 105 ? 15.868 -4.760 -14.989 1.00 88.25 105 MET A CA 1
ATOM 777 C C . MET A 1 105 ? 17.388 -4.730 -15.034 1.00 88.25 105 MET A C 1
ATOM 779 O O . MET A 1 105 ? 17.986 -3.734 -15.427 1.00 88.25 105 MET A O 1
ATOM 783 N N . GLU A 1 106 ? 18.011 -5.836 -14.675 1.00 89.25 106 GLU A N 1
ATOM 784 C CA . GLU A 1 106 ? 19.454 -6.051 -14.743 1.00 89.25 106 GLU A CA 1
ATOM 785 C C . GLU A 1 106 ? 19.730 -7.113 -15.790 1.00 89.25 106 GLU A C 1
ATOM 787 O O . GLU A 1 106 ? 19.006 -8.098 -15.850 1.00 89.25 106 GLU A O 1
ATOM 792 N N . ALA A 1 107 ? 20.738 -6.915 -16.632 1.00 88.69 107 ALA A N 1
ATOM 793 C CA . ALA A 1 107 ? 21.133 -7.894 -17.634 1.00 88.69 107 ALA A CA 1
ATOM 794 C C . ALA A 1 107 ? 22.652 -7.882 -17.789 1.00 88.69 107 ALA A C 1
ATOM 796 O O . ALA A 1 107 ? 23.271 -6.816 -17.760 1.00 88.69 107 ALA A O 1
ATOM 797 N N . ASP A 1 108 ? 23.239 -9.057 -18.001 1.00 88.56 108 ASP A N 1
ATOM 798 C CA . ASP A 1 108 ? 24.690 -9.205 -18.175 1.00 88.56 108 ASP A CA 1
ATOM 799 C C . ASP A 1 108 ? 25.137 -9.013 -19.629 1.00 88.56 108 ASP A C 1
ATOM 801 O O . ASP A 1 108 ? 26.319 -8.794 -19.904 1.00 88.56 108 ASP A O 1
ATOM 805 N N . SER A 1 109 ? 24.202 -9.071 -20.583 1.00 90.75 109 SER A N 1
ATOM 806 C CA . SER A 1 109 ? 24.498 -8.935 -22.008 1.00 90.75 109 SER A CA 1
ATOM 807 C C . SER A 1 109 ? 23.922 -7.661 -22.624 1.00 90.75 109 SER A C 1
ATOM 809 O O . SER A 1 109 ? 22.916 -7.101 -22.184 1.00 90.75 109 SER A O 1
ATOM 811 N N . VAL A 1 110 ? 24.593 -7.196 -23.678 1.00 92.19 110 VAL A N 1
ATOM 812 C CA . VAL A 1 110 ? 24.166 -6.038 -24.468 1.00 92.19 110 VAL A CA 1
ATOM 813 C C . VAL A 1 110 ? 23.024 -6.397 -25.415 1.00 92.19 110 VAL A C 1
ATOM 815 O O . VAL A 1 110 ? 22.917 -7.528 -25.887 1.00 92.19 110 VAL A O 1
ATOM 818 N N . GLY A 1 111 ? 22.217 -5.399 -25.762 1.00 91.50 111 GLY A N 1
ATOM 819 C CA . GLY A 1 111 ? 21.143 -5.504 -26.741 1.00 91.50 111 GLY A CA 1
ATOM 820 C C . GLY A 1 111 ? 19.787 -5.086 -26.189 1.00 91.50 111 GLY A C 1
ATOM 821 O O . GLY A 1 111 ? 19.649 -4.632 -25.055 1.00 91.50 111 GLY A O 1
ATOM 822 N N . ASP A 1 112 ? 18.777 -5.237 -27.034 1.00 90.50 112 ASP A N 1
ATOM 823 C CA . ASP A 1 112 ? 17.390 -4.924 -26.718 1.00 90.50 112 ASP A CA 1
ATOM 824 C C . ASP A 1 112 ? 16.737 -6.094 -25.962 1.00 90.50 112 ASP A C 1
ATOM 826 O O . ASP A 1 112 ? 16.620 -7.203 -26.488 1.00 90.50 112 ASP A O 1
ATOM 830 N N . LYS A 1 113 ? 16.286 -5.852 -24.728 1.00 88.62 113 LYS A N 1
ATOM 831 C CA . LYS A 1 113 ? 15.609 -6.840 -23.874 1.00 88.62 113 LYS A CA 1
ATOM 832 C C . LYS A 1 113 ? 14.120 -6.539 -23.803 1.00 88.62 113 LYS A C 1
ATOM 834 O O . LYS A 1 113 ? 13.725 -5.421 -23.482 1.00 88.62 113 LYS A O 1
ATOM 839 N N . LYS A 1 114 ? 13.272 -7.524 -24.105 1.00 86.69 114 LYS A N 1
ATOM 840 C CA . LYS A 1 114 ? 11.814 -7.364 -24.034 1.00 86.69 114 LYS A CA 1
ATOM 841 C C . LYS A 1 114 ? 11.310 -7.733 -22.640 1.00 86.69 114 LYS A C 1
ATOM 843 O O . LYS A 1 114 ? 11.464 -8.876 -22.223 1.00 86.69 114 LYS A O 1
ATOM 848 N N . THR A 1 115 ? 10.649 -6.807 -21.955 1.00 78.81 115 THR A N 1
ATOM 849 C CA . THR A 1 115 ? 9.914 -7.105 -20.726 1.00 78.81 115 THR A CA 1
ATOM 850 C C . THR A 1 115 ? 8.590 -7.772 -21.069 1.00 78.81 115 THR A C 1
ATOM 852 O O . THR A 1 115 ? 7.767 -7.203 -21.780 1.00 78.81 115 THR A O 1
ATOM 855 N N . GLY A 1 116 ? 8.370 -8.993 -20.579 1.00 85.50 116 GLY A N 1
ATOM 856 C CA . GLY A 1 116 ? 7.089 -9.697 -20.703 1.00 85.50 116 GLY A CA 1
ATOM 857 C C . GLY A 1 116 ? 6.156 -9.376 -19.539 1.00 85.50 116 GLY A C 1
ATOM 858 O O . GLY A 1 116 ? 5.708 -10.297 -18.859 1.00 85.50 116 GLY A O 1
ATOM 859 N N . CYS A 1 117 ? 5.952 -8.091 -19.241 1.00 88.25 117 CYS A N 1
ATOM 860 C CA . CYS A 1 117 ? 5.223 -7.625 -18.059 1.00 88.25 117 CYS A CA 1
ATOM 861 C C . CYS A 1 117 ? 3.731 -7.422 -18.326 1.00 88.25 117 CYS A C 1
ATOM 863 O O . CYS A 1 117 ? 3.331 -6.977 -19.395 1.00 88.25 117 CYS A O 1
ATOM 865 N N . THR A 1 118 ? 2.896 -7.724 -17.339 1.00 91.12 118 THR A N 1
ATOM 866 C CA . THR A 1 118 ? 1.440 -7.578 -17.369 1.00 91.12 118 THR A CA 1
ATOM 867 C C . THR A 1 118 ? 0.958 -7.124 -15.999 1.00 91.12 118 THR A C 1
ATOM 869 O O . THR A 1 118 ? 1.324 -7.716 -14.987 1.00 91.12 118 THR A O 1
ATOM 872 N N . ILE A 1 119 ? 0.120 -6.091 -15.956 1.00 91.50 119 ILE A N 1
ATOM 873 C CA . ILE A 1 119 ? -0.628 -5.745 -14.746 1.00 91.50 119 ILE A CA 1
ATOM 874 C C . ILE A 1 119 ? -1.906 -6.567 -14.730 1.00 91.50 119 ILE A C 1
ATOM 876 O O . ILE A 1 119 ? -2.728 -6.461 -15.643 1.00 91.50 119 ILE A O 1
ATOM 880 N N . LYS A 1 120 ? -2.052 -7.375 -13.682 1.00 92.31 120 LYS A N 1
ATOM 881 C CA . LYS A 1 120 ? -3.282 -8.087 -13.354 1.00 92.31 120 LYS A CA 1
ATOM 882 C C . LYS A 1 120 ? -4.038 -7.279 -12.314 1.00 92.31 120 LYS A C 1
ATOM 884 O O . LYS A 1 120 ? -3.460 -6.915 -11.295 1.00 92.31 120 LYS A O 1
ATOM 889 N N . TYR A 1 121 ? -5.301 -6.959 -12.566 1.00 93.69 121 TYR A N 1
ATOM 890 C CA . TYR A 1 121 ? -6.089 -6.121 -11.663 1.00 93.69 121 TYR A CA 1
ATOM 891 C C . TYR A 1 121 ? -7.565 -6.510 -11.638 1.00 93.69 121 TYR A C 1
ATOM 893 O O . TYR A 1 121 ? -8.087 -7.109 -12.579 1.00 93.69 121 TYR A O 1
ATOM 901 N N . ALA A 1 122 ? -8.245 -6.153 -10.557 1.00 93.38 122 ALA A N 1
ATOM 902 C CA . ALA A 1 122 ? -9.673 -6.342 -10.394 1.00 93.38 122 ALA A CA 1
ATOM 903 C C . ALA A 1 122 ? -10.289 -5.159 -9.629 1.00 93.38 122 ALA A C 1
ATOM 905 O O . ALA A 1 122 ? -9.752 -4.751 -8.592 1.00 93.38 122 ALA A O 1
ATOM 906 N N . PRO A 1 123 ? -11.408 -4.602 -10.122 1.00 93.94 123 PRO A N 1
ATOM 907 C CA . PRO A 1 123 ? -12.187 -3.646 -9.358 1.00 93.94 123 PRO A CA 1
ATOM 908 C C . PRO A 1 123 ? -12.896 -4.339 -8.195 1.00 93.94 123 PRO A C 1
ATOM 910 O O . PRO A 1 123 ? -13.334 -5.482 -8.324 1.00 93.94 123 PRO A O 1
ATOM 913 N N . TYR A 1 124 ? -13.015 -3.651 -7.066 1.00 94.19 124 TYR A N 1
ATOM 914 C CA . TYR A 1 124 ? -13.693 -4.159 -5.880 1.00 94.19 124 TYR A CA 1
ATOM 915 C C . TYR A 1 124 ? -14.428 -3.054 -5.118 1.00 94.19 124 TYR A C 1
ATOM 917 O O . TYR A 1 124 ? -14.147 -1.858 -5.267 1.00 94.19 124 TYR A O 1
ATOM 925 N N . LYS A 1 125 ? -15.372 -3.482 -4.282 1.00 92.31 125 LYS A N 1
ATOM 926 C CA . LYS A 1 125 ? -16.085 -2.657 -3.308 1.00 92.31 125 LYS A CA 1
ATOM 927 C C . LYS A 1 125 ? -15.809 -3.165 -1.904 1.00 92.31 125 LYS A C 1
ATOM 929 O O . LYS A 1 125 ? -15.550 -4.349 -1.701 1.00 92.31 125 LYS A O 1
ATOM 934 N N . GLU A 1 126 ? -15.861 -2.244 -0.958 1.00 89.94 126 GLU A N 1
ATOM 935 C CA . GLU A 1 126 ? -15.757 -2.526 0.466 1.00 89.94 126 GLU A CA 1
ATOM 936 C C . GLU A 1 126 ? -17.046 -2.070 1.129 1.00 89.94 126 GLU A C 1
ATOM 938 O O . GLU A 1 126 ? -17.456 -0.919 0.957 1.00 89.94 126 GLU A O 1
ATOM 943 N N . THR A 1 127 ? -17.670 -2.968 1.881 1.00 84.06 127 THR A N 1
ATOM 944 C CA . THR A 1 127 ? -18.858 -2.659 2.673 1.00 84.06 127 THR A CA 1
ATOM 945 C C . THR A 1 127 ? -18.494 -2.829 4.136 1.00 84.06 127 THR A C 1
ATOM 947 O O . THR A 1 127 ? -17.981 -3.874 4.539 1.00 84.06 127 THR A O 1
ATOM 950 N N . ALA A 1 128 ? -18.718 -1.786 4.934 1.00 77.88 128 ALA A N 1
ATOM 951 C CA . ALA A 1 128 ? -18.581 -1.902 6.375 1.00 77.88 128 ALA A CA 1
ATOM 952 C C . ALA A 1 128 ? -19.739 -2.758 6.894 1.00 77.88 128 ALA A C 1
ATOM 954 O O . ALA A 1 128 ? -20.903 -2.389 6.749 1.00 77.88 128 ALA A O 1
ATOM 955 N N . VAL A 1 129 ? -19.411 -3.902 7.479 1.00 76.62 129 VAL A N 1
ATOM 956 C CA . VAL A 1 129 ? -20.360 -4.690 8.257 1.00 76.62 129 VAL A CA 1
ATOM 957 C C . VAL A 1 129 ? -20.322 -4.109 9.661 1.00 76.62 129 VAL A C 1
ATOM 959 O O . VAL A 1 129 ? -19.311 -4.253 10.355 1.00 76.62 129 VAL A O 1
ATOM 962 N N . GLU A 1 130 ? -21.377 -3.388 10.046 1.00 70.94 130 GLU A N 1
ATOM 963 C CA . GLU A 1 130 ? -21.503 -2.853 11.402 1.00 70.94 130 GLU A CA 1
ATOM 964 C C . GLU A 1 130 ? -21.473 -4.004 12.414 1.00 70.94 130 GLU A C 1
ATOM 966 O O . GLU A 1 130 ? -22.078 -5.058 12.210 1.00 70.94 130 GLU A O 1
ATOM 971 N N . GLY A 1 131 ? -20.707 -3.813 13.488 1.00 68.88 131 GLY A N 1
ATOM 972 C CA . GLY A 1 131 ? -20.662 -4.755 14.596 1.00 68.88 131 GLY A CA 1
ATOM 973 C C . GLY A 1 131 ? -21.987 -4.849 15.332 1.00 68.88 131 GLY A C 1
ATOM 974 O O . GLY A 1 131 ? -22.801 -3.928 15.299 1.00 68.88 131 GLY A O 1
ATOM 975 N N . GLU A 1 132 ? -22.171 -5.931 16.081 1.00 72.31 132 GLU A N 1
ATOM 976 C CA . GLU A 1 132 ? -23.239 -5.973 17.070 1.00 72.31 132 GLU A CA 1
ATOM 977 C C . GLU A 1 132 ? -22.842 -5.097 18.258 1.00 72.31 132 GLU A C 1
ATOM 979 O O . GLU A 1 132 ? -21.869 -5.367 18.972 1.00 72.31 132 GLU A O 1
ATOM 984 N N . THR A 1 133 ? -23.613 -4.037 18.477 1.00 74.25 133 THR A N 1
ATOM 985 C CA . THR A 1 133 ? -23.537 -3.242 19.697 1.00 74.25 133 THR A CA 1
ATOM 986 C C . THR A 1 133 ? -24.404 -3.896 20.767 1.00 74.25 133 THR A C 1
ATOM 988 O O . THR A 1 133 ? -25.620 -4.000 20.613 1.00 74.25 133 THR A O 1
ATOM 991 N N . LYS A 1 134 ? -23.784 -4.332 21.864 1.00 78.25 134 LYS A N 1
ATOM 992 C CA . LYS A 1 134 ? -24.477 -4.818 23.059 1.00 78.25 134 LYS A CA 1
ATOM 993 C C . LYS A 1 134 ? -24.347 -3.789 24.168 1.00 78.25 134 LYS A C 1
ATOM 995 O O . LYS A 1 134 ? -23.242 -3.363 24.505 1.00 78.25 134 LYS A O 1
ATOM 1000 N N . THR A 1 135 ? -25.488 -3.403 24.727 1.00 82.00 135 THR A N 1
ATOM 1001 C CA . THR A 1 135 ? -25.556 -2.551 25.912 1.00 82.00 135 THR A CA 1
ATOM 1002 C C . THR A 1 135 ? -25.981 -3.399 27.100 1.00 82.00 135 THR A C 1
ATOM 1004 O O . THR A 1 135 ? -27.038 -4.025 27.057 1.00 82.00 135 THR A O 1
ATOM 1007 N N . GLU A 1 136 ? -25.163 -3.411 28.145 1.00 84.50 136 GLU A N 1
ATOM 1008 C CA . GLU A 1 136 ? -25.426 -4.114 29.399 1.00 84.50 136 GLU A CA 1
ATOM 1009 C C . GLU A 1 136 ? -25.533 -3.096 30.537 1.00 84.50 136 GLU A C 1
ATOM 1011 O O . GLU A 1 136 ? -24.752 -2.141 30.610 1.00 84.50 136 GLU A O 1
ATOM 1016 N N . ASP A 1 137 ? -26.524 -3.283 31.407 1.00 90.62 137 ASP A N 1
ATOM 1017 C CA . ASP A 1 137 ? -26.680 -2.466 32.605 1.00 90.62 137 ASP A CA 1
ATOM 1018 C C . ASP A 1 137 ? -25.665 -2.926 33.660 1.00 90.62 137 ASP A C 1
ATOM 1020 O O . ASP A 1 137 ? -25.571 -4.112 33.982 1.00 90.62 137 ASP A O 1
ATOM 1024 N N . ILE A 1 138 ? -24.908 -1.980 34.209 1.00 90.69 138 ILE A N 1
ATOM 1025 C CA . ILE A 1 138 ? -23.989 -2.211 35.321 1.00 90.69 138 ILE A CA 1
ATOM 1026 C C . ILE A 1 138 ? -24.725 -1.878 36.612 1.00 90.69 138 ILE A C 1
ATOM 1028 O O . ILE A 1 138 ? -25.279 -0.787 36.756 1.00 90.69 138 ILE A O 1
ATOM 1032 N N . ASN A 1 139 ? -24.683 -2.813 37.555 1.00 93.62 139 ASN A N 1
ATOM 1033 C CA . ASN A 1 139 ? -25.059 -2.591 38.941 1.00 93.62 139 ASN A CA 1
ATOM 1034 C C . ASN A 1 139 ? -24.068 -3.342 39.836 1.00 93.62 139 ASN A C 1
ATOM 1036 O O . ASN A 1 139 ? -24.105 -4.571 39.917 1.00 93.62 139 ASN A O 1
ATOM 1040 N N . TYR A 1 140 ? -23.144 -2.606 40.441 1.00 93.94 140 TYR A N 1
ATOM 1041 C CA . TYR A 1 140 ? -22.120 -3.139 41.328 1.00 93.94 140 TYR A CA 1
ATOM 1042 C C . TYR A 1 140 ? -22.214 -2.458 42.685 1.00 93.94 140 TYR A C 1
ATOM 1044 O O . TYR A 1 140 ? -22.218 -1.235 42.769 1.00 93.94 140 TYR A O 1
ATOM 1052 N N . GLU A 1 141 ? -22.223 -3.257 43.741 1.00 95.81 141 GLU A N 1
ATOM 1053 C CA . GLU A 1 141 ? -22.136 -2.801 45.121 1.00 95.81 141 GLU A CA 1
ATOM 1054 C C . GLU A 1 141 ? -20.984 -3.557 45.777 1.00 95.81 141 GLU A C 1
ATOM 1056 O O . GLU A 1 141 ? -20.958 -4.792 45.774 1.00 95.81 141 GLU A O 1
ATOM 1061 N N . GLY A 1 142 ? -19.996 -2.829 46.289 1.00 94.38 142 GLY A N 1
ATOM 1062 C CA . GLY A 1 142 ? -18.845 -3.452 46.926 1.00 94.38 142 GLY A CA 1
ATOM 1063 C C . GLY A 1 142 ? -17.731 -2.481 47.279 1.00 94.38 142 GLY A C 1
ATOM 1064 O O . GLY A 1 142 ? -17.833 -1.271 47.092 1.00 94.38 142 GLY A O 1
ATOM 1065 N N . THR A 1 143 ? -16.636 -3.043 47.777 1.00 95.06 143 THR A N 1
ATOM 1066 C CA . THR A 1 143 ? -15.477 -2.283 48.245 1.00 95.06 143 THR A CA 1
ATOM 1067 C C . THR A 1 143 ? -14.401 -2.227 47.160 1.00 95.06 143 THR A C 1
ATOM 1069 O O . THR A 1 143 ? -14.047 -3.251 46.574 1.00 95.06 143 THR A O 1
ATOM 1072 N N . ILE A 1 144 ? -13.858 -1.039 46.896 1.00 94.94 144 ILE A N 1
ATOM 1073 C CA . ILE A 1 144 ? -12.701 -0.815 46.020 1.00 94.94 144 ILE A CA 1
ATOM 1074 C C . ILE A 1 144 ? -11.490 -0.376 46.845 1.00 94.94 144 ILE A C 1
ATOM 1076 O O . ILE A 1 144 ? -11.618 0.395 47.791 1.00 94.94 144 ILE A O 1
ATOM 1080 N N . GLY A 1 145 ? -10.303 -0.861 46.487 1.00 94.25 145 GLY A N 1
ATOM 1081 C CA . GLY A 1 145 ? -9.048 -0.498 47.149 1.00 94.25 145 GLY A CA 1
ATOM 1082 C C . GLY A 1 145 ? -8.206 0.495 46.348 1.00 94.25 145 GLY A C 1
ATOM 1083 O O . GLY A 1 145 ? -8.640 1.055 45.338 1.00 94.25 145 GLY A O 1
ATOM 1084 N N . LEU A 1 146 ? -6.950 0.656 46.768 1.00 93.38 146 LEU A N 1
ATOM 1085 C CA . LEU A 1 146 ? -5.922 1.399 46.022 1.00 93.38 146 LEU A CA 1
ATOM 1086 C C . LEU A 1 146 ? -5.476 0.688 44.726 1.00 93.38 146 LEU A C 1
ATOM 1088 O O . LEU A 1 146 ? -4.853 1.293 43.848 1.00 93.38 146 LEU A O 1
ATOM 1092 N N . THR A 1 147 ? -5.784 -0.604 44.593 1.00 92.62 147 THR A N 1
ATOM 1093 C CA . THR A 1 147 ? -5.524 -1.413 43.397 1.00 92.62 147 THR A CA 1
ATOM 1094 C C . THR A 1 147 ? -6.715 -1.409 42.440 1.00 92.62 147 THR A C 1
ATOM 1096 O O . THR A 1 147 ? -7.863 -1.222 42.836 1.00 92.62 147 THR A O 1
ATOM 1099 N N . GLU A 1 148 ? -6.438 -1.614 41.148 1.00 93.38 148 GLU A N 1
ATOM 1100 C CA . GLU A 1 148 ? -7.482 -1.660 40.120 1.00 93.38 148 GLU A CA 1
ATOM 1101 C C . GLU A 1 148 ? -8.385 -2.880 40.310 1.00 93.38 148 GLU A C 1
ATOM 1103 O O . GLU A 1 148 ? -7.920 -4.019 40.322 1.00 93.38 148 GLU A O 1
ATOM 1108 N N . THR A 1 149 ? -9.679 -2.612 40.431 1.00 93.25 149 THR A N 1
ATOM 1109 C CA . THR A 1 149 ? -10.766 -3.587 40.421 1.00 93.25 149 THR A CA 1
ATOM 1110 C C . THR A 1 149 ? -11.465 -3.495 39.069 1.00 93.25 149 THR A C 1
ATOM 1112 O O . THR A 1 149 ? -11.780 -2.396 38.613 1.00 93.25 149 THR A O 1
ATOM 1115 N N . ASP A 1 150 ? -11.673 -4.632 38.408 1.00 91.88 150 ASP A N 1
ATOM 1116 C CA . ASP A 1 150 ? -12.430 -4.690 37.156 1.00 91.88 150 ASP A CA 1
ATOM 1117 C C . ASP A 1 150 ? -13.919 -4.853 37.475 1.00 91.88 150 ASP A C 1
ATOM 1119 O O . ASP A 1 150 ? -14.329 -5.846 38.079 1.00 91.88 150 ASP A O 1
ATOM 1123 N N . VAL A 1 151 ? -14.718 -3.857 37.096 1.00 89.62 151 VAL A N 1
ATOM 1124 C CA . VAL A 1 151 ? -16.175 -3.876 37.219 1.00 89.62 151 VAL A CA 1
ATOM 1125 C C . VAL A 1 151 ? -16.759 -3.807 35.817 1.00 89.62 151 VAL A C 1
ATOM 1127 O O . VAL A 1 151 ? -16.887 -2.731 35.235 1.00 89.62 151 VAL A O 1
ATOM 1130 N N . SER A 1 152 ? -17.106 -4.972 35.266 1.00 84.62 152 SER A N 1
ATOM 1131 C CA . SER A 1 152 ? -17.687 -5.101 33.921 1.00 84.62 152 SER A CA 1
ATOM 1132 C C . SER A 1 152 ? -16.855 -4.382 32.846 1.00 84.62 152 SER A C 1
ATOM 1134 O O . SER A 1 152 ? -17.376 -3.592 32.068 1.00 84.62 152 SER A O 1
ATOM 1136 N N . GLY A 1 153 ? -15.534 -4.584 32.838 1.00 83.94 153 GLY A N 1
ATOM 1137 C CA . GLY A 1 153 ? -14.604 -3.988 31.874 1.00 83.94 153 GLY A CA 1
ATOM 1138 C C . GLY A 1 153 ? -14.154 -2.560 32.198 1.00 83.94 153 GLY A C 1
ATOM 1139 O O . GLY A 1 153 ? -13.309 -2.014 31.483 1.00 83.94 153 GLY A O 1
ATOM 1140 N N . TYR A 1 154 ? -14.670 -1.945 33.265 1.00 88.25 154 TYR A N 1
ATOM 1141 C CA . TYR A 1 154 ? -14.160 -0.680 33.787 1.00 88.25 154 TYR A CA 1
ATOM 1142 C C . TYR A 1 154 ? -13.114 -0.933 34.869 1.00 88.25 154 TYR A C 1
ATOM 1144 O O . TYR A 1 154 ? -13.356 -1.652 35.834 1.00 88.25 154 TYR A O 1
ATOM 1152 N N . LYS A 1 155 ? -11.952 -0.292 34.738 1.00 93.94 155 LYS A N 1
ATOM 1153 C CA . LYS A 1 155 ? -10.877 -0.327 35.732 1.00 93.94 155 LYS A CA 1
ATOM 1154 C C . LYS A 1 155 ? -11.104 0.754 36.772 1.00 93.94 155 LYS A C 1
ATOM 1156 O O . LYS A 1 155 ? -10.949 1.940 36.466 1.00 93.94 155 LYS A O 1
ATOM 1161 N N . ILE A 1 156 ? -11.457 0.355 37.985 1.00 94.50 156 ILE A N 1
ATOM 1162 C CA . ILE A 1 156 ? -11.870 1.264 39.053 1.00 94.50 156 ILE A CA 1
ATOM 1163 C C . ILE A 1 156 ? -10.911 1.146 40.233 1.00 94.50 156 ILE A C 1
ATOM 1165 O O . ILE A 1 156 ? -10.529 0.044 40.615 1.00 94.50 156 ILE A O 1
ATOM 1169 N N . LYS A 1 157 ? -10.489 2.275 40.807 1.00 96.44 157 LYS A N 1
ATOM 1170 C CA . LYS A 1 157 ? -9.687 2.295 42.041 1.00 96.44 157 LYS A CA 1
ATOM 1171 C C . LYS A 1 157 ? -9.896 3.560 42.849 1.00 96.44 157 LYS A C 1
ATOM 1173 O O . LYS A 1 157 ? -10.184 4.622 42.290 1.00 96.44 157 LYS A O 1
ATOM 1178 N N . MET A 1 158 ? -9.649 3.464 44.146 1.00 95.81 158 MET A N 1
ATOM 1179 C CA . MET A 1 158 ? -9.436 4.624 44.997 1.00 95.81 158 MET A CA 1
ATOM 1180 C C . MET A 1 158 ? -8.020 5.170 44.767 1.00 95.81 158 MET A C 1
ATOM 1182 O O . MET A 1 158 ? -7.045 4.428 44.698 1.00 95.81 158 MET A O 1
ATOM 1186 N N . VAL A 1 159 ? -7.904 6.481 44.595 1.00 95.00 159 VAL A N 1
ATOM 1187 C CA . VAL A 1 159 ? -6.638 7.192 44.360 1.00 95.00 159 VAL A CA 1
ATOM 1188 C C . VAL A 1 159 ? -6.136 7.839 45.643 1.00 95.00 159 VAL A C 1
ATOM 1190 O O . VAL A 1 159 ? -4.937 7.831 45.902 1.00 95.00 159 VAL A O 1
ATOM 1193 N N . SER A 1 160 ? -7.037 8.434 46.422 1.00 94.50 160 SER A N 1
ATOM 1194 C CA . SER A 1 160 ? -6.705 9.083 47.689 1.00 94.50 160 SER A CA 1
ATOM 1195 C C . SER A 1 160 ? -7.940 9.228 48.569 1.00 94.50 160 SER A C 1
ATOM 1197 O O . SER A 1 160 ? -9.061 9.274 48.060 1.00 94.50 160 SER A O 1
ATOM 1199 N N . PHE A 1 161 ? -7.710 9.373 49.868 1.00 95.00 161 PHE A N 1
ATOM 1200 C CA . PHE A 1 161 ? -8.722 9.609 50.888 1.00 95.00 161 PHE A CA 1
ATOM 1201 C C . PHE A 1 161 ? -8.451 10.939 51.601 1.00 95.00 161 PHE A C 1
ATOM 1203 O O . PHE A 1 161 ? -7.300 11.342 51.776 1.00 95.00 161 PHE A O 1
ATOM 1210 N N . THR A 1 162 ? -9.513 11.631 51.992 1.00 93.94 162 THR A N 1
ATOM 1211 C CA . THR A 1 162 ? -9.474 12.814 52.850 1.00 93.94 162 THR A CA 1
ATOM 1212 C C . THR A 1 162 ? -10.414 12.552 54.024 1.00 93.94 162 THR A C 1
ATOM 1214 O O . THR A 1 162 ? -11.607 12.353 53.783 1.00 93.94 162 THR A O 1
ATOM 1217 N N . PRO A 1 163 ? -9.904 12.510 55.268 1.00 91.12 163 PRO A N 1
ATOM 1218 C CA . PRO A 1 163 ? -10.725 12.210 56.432 1.00 91.12 163 PRO A CA 1
ATOM 1219 C C . PRO A 1 163 ? -11.772 13.293 56.679 1.00 91.12 163 PRO A C 1
ATOM 1221 O O . PRO A 1 163 ? -11.653 14.424 56.204 1.00 91.12 163 PRO A O 1
ATOM 1224 N N . GLU A 1 164 ? -12.796 12.920 57.438 1.00 89.44 164 GLU A N 1
ATOM 1225 C CA . GLU A 1 164 ? -13.770 13.864 57.972 1.00 89.44 164 GLU A CA 1
ATOM 1226 C C . GLU A 1 164 ? -13.068 14.872 58.890 1.00 89.44 164 GLU A C 1
ATOM 1228 O O . GLU A 1 164 ? -12.204 14.508 59.691 1.00 89.44 164 GLU A O 1
ATOM 1233 N N . VAL A 1 165 ? -13.427 16.146 58.750 1.00 86.88 165 VAL A N 1
ATOM 1234 C CA . VAL A 1 165 ? -12.943 17.222 59.616 1.00 86.88 165 VAL A CA 1
ATOM 1235 C C . VAL A 1 165 ? -14.104 17.632 60.503 1.00 86.88 165 VAL A C 1
ATOM 1237 O O . VAL A 1 165 ? -15.100 18.165 60.010 1.00 86.88 165 VAL A O 1
ATOM 1240 N N . GLU A 1 166 ? -13.983 17.371 61.802 1.00 81.56 166 GLU A N 1
ATOM 1241 C CA . GLU A 1 166 ? -14.934 17.877 62.787 1.00 81.56 166 GLU A CA 1
ATOM 1242 C C . GLU A 1 166 ? -14.830 19.404 62.853 1.00 81.56 166 GLU A C 1
ATOM 1244 O O . GLU A 1 166 ? -13.735 19.970 62.867 1.00 81.56 166 GLU A O 1
ATOM 1249 N N . GLY A 1 167 ? -15.976 20.084 62.870 1.00 77.94 167 GLY A N 1
ATOM 1250 C CA . GLY A 1 167 ? -15.992 21.536 62.969 1.00 77.94 167 GLY A CA 1
ATOM 1251 C C . GLY A 1 167 ? -15.540 21.984 64.355 1.00 77.94 167 GLY A C 1
ATOM 1252 O O . GLY A 1 167 ? -16.162 21.625 65.355 1.00 77.94 167 GLY A O 1
ATOM 1253 N N . THR A 1 168 ? -14.473 22.775 64.421 1.00 71.00 168 THR A N 1
ATOM 1254 C CA . THR A 1 168 ? -13.991 23.374 65.667 1.00 71.00 168 THR A CA 1
ATOM 1255 C C . THR A 1 168 ? -14.133 24.885 65.612 1.00 71.00 168 THR A C 1
ATOM 1257 O O . THR A 1 168 ? -13.696 25.526 64.650 1.00 71.00 168 THR A O 1
ATOM 1260 N N . THR A 1 169 ? -14.704 25.448 66.673 1.00 63.50 169 THR A N 1
ATOM 1261 C CA . THR A 1 169 ? -14.694 26.887 66.922 1.00 63.50 169 THR A CA 1
ATOM 1262 C C . THR A 1 169 ? -13.452 27.212 67.736 1.00 63.50 169 THR A C 1
ATOM 1264 O O . THR A 1 169 ? -13.339 26.772 68.880 1.00 63.50 169 THR A O 1
ATOM 1267 N N . ASP A 1 170 ? -12.521 27.963 67.156 1.00 68.12 170 ASP A N 1
ATOM 1268 C CA . ASP A 1 170 ? -11.379 28.479 67.905 1.00 68.12 170 ASP A CA 1
ATOM 1269 C C . ASP A 1 170 ? -11.824 29.699 68.729 1.00 68.12 170 ASP A C 1
ATOM 1271 O O . ASP A 1 170 ? -12.190 30.748 68.188 1.00 68.12 170 ASP A O 1
ATOM 1275 N N . GLU A 1 171 ? -11.840 29.544 70.055 1.00 67.69 171 GLU A N 1
ATOM 1276 C CA . GLU A 1 171 ? -12.302 30.576 70.990 1.00 67.69 171 GLU A CA 1
ATOM 1277 C C . GLU A 1 171 ? -11.389 31.818 71.013 1.00 67.69 171 GLU A C 1
ATOM 1279 O O . GLU A 1 171 ? -11.851 32.895 71.400 1.00 67.69 171 GLU A O 1
ATOM 1284 N N . GLU A 1 172 ? -10.124 31.718 70.581 1.00 67.75 172 GLU A N 1
ATOM 1285 C CA . GLU A 1 172 ? -9.182 32.850 70.594 1.00 67.75 172 GLU A CA 1
ATOM 1286 C C . GLU A 1 172 ? -9.219 33.692 69.309 1.00 67.75 172 GLU A C 1
ATOM 1288 O O . GLU A 1 172 ? -8.995 34.905 69.358 1.00 67.75 172 GLU A O 1
ATOM 1293 N N . THR A 1 173 ? -9.525 33.083 68.162 1.00 72.00 173 THR A N 1
ATOM 1294 C CA . THR A 1 173 ? -9.507 33.752 66.846 1.00 72.00 173 THR A CA 1
ATOM 1295 C C . THR A 1 173 ? -10.902 34.017 66.274 1.00 72.00 173 THR A C 1
ATOM 1297 O O . THR A 1 173 ? -11.035 34.791 65.323 1.00 72.00 173 THR A O 1
ATOM 1300 N N . ASN A 1 174 ? -11.953 33.450 66.887 1.00 64.31 174 ASN A N 1
ATOM 1301 C CA . ASN A 1 174 ? -13.342 33.486 66.411 1.00 64.31 174 ASN A CA 1
ATOM 1302 C C . ASN A 1 174 ? -13.496 32.910 64.986 1.00 64.31 174 ASN A C 1
ATOM 1304 O O . ASN A 1 174 ? -14.436 33.248 64.261 1.00 64.31 174 ASN A O 1
ATOM 1308 N N . GLU A 1 175 ? -12.546 32.065 64.573 1.00 62.03 175 GLU A N 1
ATOM 1309 C CA . GLU A 1 175 ? -12.531 31.399 63.278 1.00 62.03 175 GLU A CA 1
ATOM 1310 C C . GLU A 1 175 ? -13.299 30.076 63.408 1.00 62.03 175 GLU A C 1
ATOM 1312 O O . GLU A 1 175 ? -12.984 29.212 64.230 1.00 62.03 175 GLU A O 1
ATOM 1317 N N . ASN A 1 176 ? -14.383 29.954 62.641 1.00 72.25 176 ASN A N 1
ATOM 1318 C CA . ASN A 1 176 ? -15.249 28.784 62.671 1.00 72.25 176 ASN A CA 1
ATOM 1319 C C . ASN A 1 176 ? -14.852 27.848 61.529 1.00 72.25 176 ASN A C 1
ATOM 1321 O O . ASN A 1 176 ? -15.012 28.201 60.358 1.00 72.25 176 ASN A O 1
ATOM 1325 N N . THR A 1 177 ? -14.334 26.667 61.859 1.00 73.88 177 THR A N 1
ATOM 1326 C CA . THR A 1 177 ? -14.029 25.653 60.846 1.00 73.88 177 THR A CA 1
ATOM 1327 C C . THR A 1 177 ? -15.297 24.844 60.595 1.00 73.88 177 THR A C 1
ATOM 1329 O O . THR A 1 177 ? -15.799 24.185 61.502 1.00 73.88 177 THR A O 1
ATOM 1332 N N . GLU A 1 178 ? -15.859 24.916 59.387 1.00 76.88 178 GLU A N 1
ATOM 1333 C CA . GLU A 1 178 ? -17.044 24.125 59.037 1.00 76.88 178 GLU A CA 1
ATOM 1334 C C . GLU A 1 178 ? -16.705 22.631 58.977 1.00 76.88 178 GLU A C 1
ATOM 1336 O O . GLU A 1 178 ? -15.682 22.241 58.410 1.00 76.88 178 GLU A O 1
ATOM 1341 N N . ALA A 1 179 ? -17.588 21.796 59.532 1.00 81.38 179 ALA A N 1
ATOM 1342 C CA . ALA A 1 179 ? -17.457 20.349 59.434 1.00 81.38 179 ALA A CA 1
ATOM 1343 C C . ALA A 1 179 ? -17.513 19.907 57.962 1.00 81.38 179 ALA A C 1
ATOM 1345 O O . ALA A 1 179 ? -18.393 20.338 57.210 1.00 81.38 179 ALA A O 1
ATOM 1346 N N . GLN A 1 180 ? -16.592 19.037 57.549 1.00 83.88 180 GLN A N 1
ATOM 1347 C CA . GLN A 1 180 ? -16.550 18.499 56.188 1.00 83.88 180 GLN A CA 1
ATOM 1348 C C . GLN A 1 180 ? -16.594 16.973 56.217 1.00 83.88 180 GLN A C 1
ATOM 1350 O O . GLN A 1 180 ? -15.757 16.379 56.896 1.00 83.88 180 GLN A O 1
ATOM 1355 N N . PRO A 1 181 ? -17.501 16.329 55.455 1.00 86.88 181 PRO A N 1
ATOM 1356 C CA . PRO A 1 181 ? -17.563 14.875 55.396 1.00 86.88 181 PRO A CA 1
ATOM 1357 C C . PRO A 1 181 ? -16.289 14.310 54.767 1.00 86.88 181 PRO A C 1
ATOM 1359 O O . PRO A 1 181 ? -15.652 14.968 53.936 1.00 86.88 181 PRO A O 1
ATOM 1362 N N . ALA A 1 182 ? -15.959 13.066 55.115 1.00 89.69 182 ALA A N 1
ATOM 1363 C CA . ALA A 1 182 ? -14.870 12.340 54.474 1.00 89.69 182 ALA A CA 1
ATOM 1364 C C . ALA A 1 182 ? -15.055 12.303 52.947 1.00 89.69 182 ALA A C 1
ATOM 1366 O O . ALA A 1 182 ? -16.178 12.212 52.444 1.00 89.69 182 ALA A O 1
ATOM 1367 N N . LYS A 1 183 ? -13.956 12.363 52.197 1.00 93.31 183 LYS A N 1
ATOM 1368 C CA . LYS A 1 183 ? -13.961 12.341 50.729 1.00 93.31 183 LYS A CA 1
ATOM 1369 C C . LYS A 1 183 ? -13.011 11.278 50.208 1.00 93.31 183 LYS A C 1
ATOM 1371 O O . LYS A 1 183 ? -11.958 11.030 50.790 1.00 93.31 183 LYS A O 1
ATOM 1376 N N . ALA A 1 184 ? -13.343 10.699 49.064 1.00 94.75 184 ALA A N 1
ATOM 1377 C CA . ALA A 1 184 ? -12.444 9.828 48.323 1.00 94.75 184 ALA A CA 1
ATOM 1378 C C . ALA A 1 184 ? -12.301 10.315 46.883 1.00 94.75 184 ALA A C 1
ATOM 1380 O O . ALA A 1 184 ? -13.258 10.754 46.243 1.00 94.75 184 ALA A O 1
ATOM 1381 N N . LYS A 1 185 ? -11.088 10.211 46.345 1.00 96.00 185 LYS A N 1
ATOM 1382 C CA . LYS A 1 185 ? -10.814 10.408 44.925 1.00 96.00 185 LYS A CA 1
ATOM 1383 C C . LYS A 1 185 ? -10.874 9.053 44.241 1.00 96.00 185 LYS A C 1
ATOM 1385 O O . LYS A 1 185 ? -9.965 8.249 44.413 1.00 96.00 185 LYS A O 1
ATOM 1390 N N . ILE A 1 186 ? -11.917 8.799 43.466 1.00 94.19 186 ILE A N 1
ATOM 1391 C CA . ILE A 1 186 ? -12.125 7.541 42.739 1.00 94.19 186 ILE A CA 1
ATOM 1392 C C . ILE A 1 186 ? -11.747 7.743 41.274 1.00 94.19 186 ILE A C 1
ATOM 1394 O O . ILE A 1 186 ? -12.018 8.792 40.697 1.00 94.19 186 ILE A O 1
ATOM 1398 N N . SER A 1 187 ? -11.095 6.755 40.668 1.00 94.00 187 SER A N 1
ATOM 1399 C CA . SER A 1 187 ? -10.733 6.754 39.251 1.00 94.00 187 SER A CA 1
ATOM 1400 C C . SER A 1 187 ? -11.450 5.638 38.513 1.00 94.00 187 SER A C 1
ATOM 1402 O O . SER A 1 187 ? -11.381 4.493 38.950 1.00 94.00 187 SER A O 1
ATOM 1404 N N . VAL A 1 188 ? -12.086 5.968 37.387 1.00 92.56 188 VAL A N 1
ATOM 1405 C CA . VAL A 1 188 ? -12.709 5.013 36.458 1.00 92.56 188 VAL A CA 1
ATOM 1406 C C . VAL A 1 188 ? -11.993 5.126 35.115 1.00 92.56 188 VAL A C 1
ATOM 1408 O O . VAL A 1 188 ? -11.955 6.203 34.520 1.00 92.56 188 VAL A O 1
ATOM 1411 N N . ASN A 1 189 ? -11.373 4.038 34.650 1.00 90.69 189 ASN A N 1
ATOM 1412 C CA . ASN A 1 189 ? -10.534 3.993 33.443 1.00 90.69 189 ASN A CA 1
ATOM 1413 C C . ASN A 1 189 ? -9.466 5.102 33.395 1.00 90.69 189 ASN A C 1
ATOM 1415 O O . ASN A 1 189 ? -9.141 5.635 32.336 1.00 90.69 189 ASN A O 1
ATOM 1419 N N . GLY A 1 190 ? -8.918 5.466 34.558 1.00 89.62 190 GLY A N 1
ATOM 1420 C CA . GLY A 1 190 ? -7.898 6.507 34.672 1.00 89.62 190 GLY A CA 1
ATOM 1421 C C . GLY A 1 190 ? -8.438 7.936 34.776 1.00 89.62 190 GLY A C 1
ATOM 1422 O O . GLY A 1 190 ? -7.625 8.851 34.881 1.00 89.62 190 GLY A O 1
ATOM 1423 N N . ILE A 1 191 ? -9.759 8.149 34.788 1.00 91.69 191 ILE A N 1
ATOM 1424 C CA . ILE A 1 191 ? -10.388 9.464 34.987 1.00 91.69 191 ILE A CA 1
ATOM 1425 C C . ILE A 1 191 ? -10.710 9.640 36.478 1.00 91.69 191 ILE A C 1
ATOM 1427 O O . ILE A 1 191 ? -11.651 9.008 36.960 1.00 91.69 191 ILE A O 1
ATOM 1431 N N . PRO A 1 192 ? -9.966 10.474 37.230 1.00 94.88 192 PRO A N 1
ATOM 1432 C CA . PRO A 1 192 ? -10.204 10.653 38.654 1.00 94.88 192 PRO A CA 1
ATOM 1433 C C . PRO A 1 192 ? -11.281 11.707 38.945 1.00 94.88 192 PRO A C 1
ATOM 1435 O O . PRO A 1 192 ? -11.329 12.759 38.303 1.00 94.88 192 PRO A O 1
ATOM 1438 N N . LYS A 1 193 ? -12.074 11.484 39.992 1.00 96.00 193 LYS A N 1
ATOM 1439 C CA . LYS A 1 193 ? -13.047 12.436 40.533 1.00 96.00 193 LYS A CA 1
ATOM 1440 C C . LYS A 1 193 ? -13.127 12.308 42.052 1.00 96.00 193 LYS A C 1
ATOM 1442 O O . LYS A 1 193 ? -13.084 11.208 42.584 1.00 96.00 193 LYS A O 1
ATOM 1447 N N . GLU A 1 194 ? -13.222 13.440 42.738 1.00 95.81 194 GLU A N 1
ATOM 1448 C CA . GLU A 1 194 ? -13.436 13.487 44.186 1.00 95.81 194 GLU A CA 1
ATOM 1449 C C . GLU A 1 194 ? -14.934 13.432 44.498 1.00 95.81 194 GLU A C 1
ATOM 1451 O O . GLU A 1 194 ? -15.721 14.138 43.860 1.00 95.81 194 GLU A O 1
ATOM 1456 N N . ILE A 1 195 ? -15.309 12.581 45.451 1.00 94.69 195 ILE A N 1
ATOM 1457 C CA . ILE A 1 195 ? -16.683 12.341 45.892 1.00 94.69 195 ILE A CA 1
ATOM 1458 C C . ILE A 1 195 ? -16.693 12.379 47.424 1.00 94.69 195 ILE A C 1
ATOM 1460 O O . ILE A 1 195 ? -15.818 11.795 48.061 1.00 94.69 195 ILE A O 1
ATOM 1464 N N . GLY A 1 196 ? -17.650 13.098 48.013 1.00 93.06 196 GLY A N 1
ATOM 1465 C CA . GLY A 1 196 ? -17.880 13.086 49.460 1.00 93.06 196 GLY A CA 1
ATOM 1466 C C . GLY A 1 196 ? -18.691 11.866 49.891 1.00 93.06 196 GLY A C 1
ATOM 1467 O O . GLY A 1 196 ? -19.507 11.367 49.120 1.00 93.06 196 GLY A O 1
ATOM 1468 N N . SER A 1 197 ? -18.477 11.388 51.112 1.00 90.25 197 SER A N 1
ATOM 1469 C CA . SER A 1 197 ? -19.244 10.282 51.691 1.00 90.25 197 SER A CA 1
ATOM 1470 C C . SER A 1 197 ? -20.743 10.608 51.688 1.00 90.25 197 SER A C 1
ATOM 1472 O O . SER A 1 197 ? -21.139 11.727 52.024 1.00 90.25 197 SER A O 1
ATOM 1474 N N . GLY A 1 198 ? -21.571 9.661 51.247 1.00 90.44 198 GLY A N 1
ATOM 1475 C CA . GLY A 1 198 ? -23.011 9.833 51.034 1.00 90.44 198 GLY A CA 1
ATOM 1476 C C . GLY A 1 198 ? -23.387 10.647 49.788 1.00 90.44 198 GLY A C 1
ATOM 1477 O O . GLY A 1 198 ? -24.535 11.065 49.661 1.00 90.44 198 GLY A O 1
ATOM 1478 N N . SER A 1 199 ? -22.438 10.926 48.887 1.00 94.06 199 SER A N 1
ATOM 1479 C CA . SER A 1 199 ? -22.678 11.639 47.623 1.00 94.06 199 SER A CA 1
ATOM 1480 C C . SER A 1 199 ? -22.376 10.762 46.409 1.00 94.06 199 SER A C 1
ATOM 1482 O O . SER A 1 199 ? -21.628 9.789 46.490 1.00 94.06 199 SER A O 1
ATOM 1484 N N . SER A 1 200 ? -22.904 11.156 45.248 1.00 93.00 200 SER A N 1
ATOM 1485 C CA . SER A 1 200 ? -22.657 10.489 43.968 1.00 93.00 200 SER A CA 1
ATOM 1486 C C . SER A 1 200 ? -22.054 11.427 42.923 1.00 93.00 200 SER A C 1
ATOM 1488 O O . SER A 1 200 ? -22.320 12.631 42.918 1.00 93.00 200 SER A O 1
ATOM 1490 N N . ALA A 1 201 ? -21.277 10.880 41.990 1.00 93.88 201 ALA A N 1
ATOM 1491 C CA . ALA A 1 201 ? -20.783 11.599 40.821 1.00 93.88 201 ALA A CA 1
ATOM 1492 C C . ALA A 1 201 ? -20.679 10.691 39.590 1.00 93.88 201 ALA A C 1
ATOM 1494 O O . ALA A 1 201 ? -20.332 9.517 39.697 1.00 93.88 201 ALA A O 1
ATOM 1495 N N . THR A 1 202 ? -20.895 11.265 38.406 1.00 94.19 202 THR A N 1
ATOM 1496 C CA . THR A 1 202 ? -20.702 10.552 37.140 1.00 94.19 202 THR A CA 1
ATOM 1497 C C . THR A 1 202 ? -19.230 10.594 36.710 1.00 94.19 202 THR A C 1
ATOM 1499 O O . THR A 1 202 ? -18.656 11.674 36.525 1.00 94.19 202 THR A O 1
ATOM 1502 N N . ILE A 1 203 ? -18.612 9.428 36.510 1.00 91.62 203 ILE A N 1
ATOM 1503 C CA . ILE A 1 203 ? -17.225 9.261 36.056 1.00 91.62 203 ILE A CA 1
ATOM 1504 C C . ILE A 1 203 ? -17.197 8.287 34.878 1.00 91.62 203 ILE A C 1
ATOM 1506 O O . ILE A 1 203 ? -17.606 7.137 34.999 1.00 91.62 203 ILE A O 1
ATOM 1510 N N . GLY A 1 204 ? -16.706 8.729 33.717 1.00 82.50 204 GLY A N 1
ATOM 1511 C CA . GLY A 1 204 ? -16.553 7.843 32.554 1.00 82.50 204 GLY A CA 1
ATOM 1512 C C . GLY A 1 204 ? -17.863 7.216 32.050 1.00 82.50 204 GLY A C 1
ATOM 1513 O O . GLY A 1 204 ? -17.824 6.159 31.428 1.00 82.50 204 GLY A O 1
ATOM 1514 N N . GLY A 1 205 ? -19.008 7.852 32.329 1.00 85.00 205 GLY A N 1
ATOM 1515 C CA . GLY A 1 205 ? -20.340 7.346 31.976 1.00 85.00 205 GLY A CA 1
ATOM 1516 C C . GLY A 1 205 ? -20.969 6.397 33.002 1.00 85.00 205 GLY A C 1
ATOM 1517 O O . GLY A 1 205 ? -22.049 5.880 32.733 1.00 85.00 205 GLY A O 1
ATOM 1518 N N . LEU A 1 206 ? -20.322 6.179 34.152 1.00 90.75 206 LEU A N 1
ATOM 1519 C CA . LEU A 1 206 ? -20.885 5.463 35.299 1.00 90.75 206 LEU A CA 1
ATOM 1520 C C . LEU A 1 206 ? -21.250 6.446 36.407 1.00 90.75 206 LEU A C 1
ATOM 1522 O O . LEU A 1 206 ? -20.484 7.369 36.677 1.00 90.75 206 LEU A O 1
ATOM 1526 N N . ASP A 1 207 ? -22.372 6.219 37.071 1.00 95.25 207 ASP A N 1
ATOM 1527 C CA . ASP A 1 207 ? -22.754 6.903 38.298 1.00 95.25 207 ASP A CA 1
ATOM 1528 C C . ASP A 1 207 ? -22.165 6.146 39.487 1.00 95.25 207 ASP A C 1
ATOM 1530 O O . ASP A 1 207 ? -22.490 4.984 39.730 1.00 95.25 207 ASP A O 1
ATOM 1534 N N . VAL A 1 208 ? -21.253 6.806 40.197 1.00 94.75 208 VAL A N 1
ATOM 1535 C CA . VAL A 1 208 ? -20.533 6.255 41.345 1.00 94.75 208 VAL A CA 1
ATOM 1536 C C . VAL A 1 208 ? -21.018 6.967 42.597 1.00 94.75 208 VAL A C 1
ATOM 1538 O O . VAL A 1 208 ? -20.809 8.170 42.745 1.00 94.75 208 VAL A O 1
ATOM 1541 N N . GLU A 1 209 ? -21.650 6.232 43.497 1.00 96.06 209 GLU A N 1
ATOM 1542 C CA . GLU A 1 209 ? -22.006 6.671 44.842 1.00 96.06 209 GLU A CA 1
ATOM 1543 C C . GLU A 1 209 ? -20.941 6.197 45.827 1.00 96.06 209 GLU A C 1
ATOM 1545 O O . GLU A 1 209 ? -20.569 5.022 45.835 1.00 96.06 209 GLU A O 1
ATOM 1550 N N . LEU A 1 210 ? -20.439 7.118 46.649 1.00 95.12 210 LEU A N 1
ATOM 1551 C CA . LEU A 1 210 ? -19.525 6.798 47.735 1.00 95.12 210 LEU A CA 1
ATOM 1552 C C . LEU A 1 210 ? -20.326 6.593 49.019 1.00 95.12 210 LEU A C 1
ATOM 1554 O O . LEU A 1 210 ? -20.845 7.556 49.578 1.00 95.12 210 LEU A O 1
ATOM 1558 N N . VAL A 1 211 ? -20.390 5.356 49.505 1.00 95.00 211 VAL A N 1
ATOM 1559 C CA . VAL A 1 211 ? -21.109 5.006 50.738 1.00 95.00 211 VAL A CA 1
ATOM 1560 C C . VAL A 1 211 ? -20.237 5.288 51.959 1.00 95.00 211 VAL A C 1
ATOM 1562 O O . VAL A 1 211 ? -20.695 5.888 52.929 1.00 95.00 211 VAL A O 1
ATOM 1565 N N . SER A 1 212 ? -18.974 4.860 51.912 1.00 93.00 212 SER A N 1
ATOM 1566 C CA . SER A 1 212 ? -17.995 5.053 52.984 1.00 93.00 212 SER A CA 1
ATOM 1567 C C . SER A 1 212 ? -16.566 5.026 52.420 1.00 93.00 212 SER A C 1
ATOM 1569 O O . SER A 1 212 ? -16.337 4.497 51.332 1.00 93.00 212 SER A O 1
ATOM 1571 N N . ALA A 1 213 ? -15.589 5.599 53.131 1.00 92.81 213 ALA A N 1
ATOM 1572 C CA . ALA A 1 213 ? -14.178 5.510 52.752 1.00 92.81 213 ALA A CA 1
ATOM 1573 C C . ALA A 1 213 ? -13.243 5.484 53.965 1.00 92.81 213 ALA A C 1
ATOM 1575 O O . ALA A 1 213 ? -13.513 6.108 54.991 1.00 92.81 213 ALA A O 1
ATOM 1576 N N . THR A 1 214 ? -12.120 4.792 53.805 1.00 93.44 214 THR A N 1
ATOM 1577 C CA . THR A 1 214 ? -10.973 4.737 54.716 1.00 93.44 214 THR A CA 1
ATOM 1578 C C . THR A 1 214 ? -9.693 5.075 53.944 1.00 93.44 214 THR A C 1
ATOM 1580 O O . THR A 1 214 ? -9.724 5.325 52.740 1.00 93.44 214 THR A O 1
ATOM 1583 N N . GLU A 1 215 ? -8.540 5.062 54.616 1.00 92.19 215 GLU A N 1
ATOM 1584 C CA . GLU A 1 215 ? -7.244 5.302 53.964 1.00 92.19 215 GLU A CA 1
ATOM 1585 C C . GLU A 1 215 ? -6.896 4.263 52.882 1.00 92.19 215 GLU A C 1
ATOM 1587 O O . GLU A 1 215 ? -6.177 4.581 51.933 1.00 92.19 215 GLU A O 1
ATOM 1592 N N . GLU A 1 216 ? -7.421 3.038 52.990 1.00 93.56 216 GLU A N 1
ATOM 1593 C CA . GLU A 1 216 ? -7.046 1.914 52.120 1.00 93.56 216 GLU A CA 1
ATOM 1594 C C . GLU A 1 216 ? -8.161 1.470 51.163 1.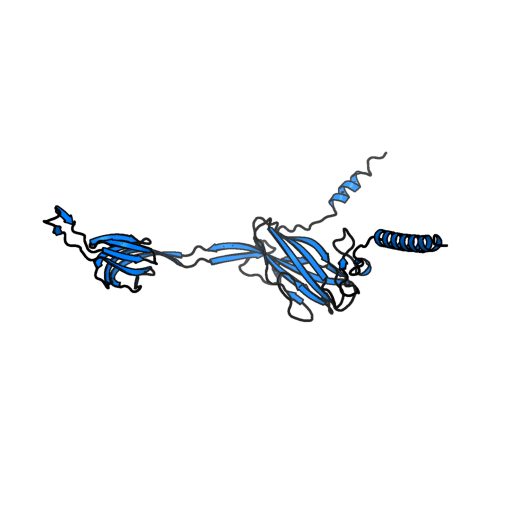00 93.56 216 GLU A C 1
ATOM 1596 O O . GLU A 1 216 ? -7.875 0.857 50.127 1.00 93.56 216 GLU A O 1
ATOM 1601 N N . SER A 1 217 ? -9.422 1.792 51.467 1.00 93.56 217 SER A N 1
ATOM 1602 C CA . SER A 1 217 ? -10.576 1.318 50.700 1.00 93.56 217 SER A CA 1
ATOM 1603 C C . SER A 1 217 ? -11.773 2.268 50.719 1.00 93.56 217 SER A C 1
ATOM 1605 O O . SER A 1 217 ? -11.934 3.057 51.642 1.00 93.56 217 SER A O 1
ATOM 1607 N N . ALA A 1 218 ? -12.665 2.132 49.741 1.00 94.56 218 ALA A N 1
ATOM 1608 C CA . ALA A 1 218 ? -13.945 2.829 49.675 1.00 94.56 218 ALA A CA 1
ATOM 1609 C C . ALA A 1 218 ? -15.083 1.862 49.332 1.00 94.56 218 ALA A C 1
ATOM 1611 O O . ALA A 1 218 ? -14.954 1.064 48.404 1.00 94.56 218 ALA A O 1
ATOM 1612 N N . ASP A 1 219 ? -16.199 1.963 50.047 1.00 95.62 219 ASP A N 1
ATOM 1613 C CA . ASP A 1 219 ? -17.436 1.255 49.723 1.00 95.62 219 ASP A CA 1
ATOM 1614 C C . ASP A 1 219 ? -18.242 2.088 48.734 1.00 95.62 219 ASP A C 1
ATOM 1616 O O . ASP A 1 219 ? -18.522 3.267 48.978 1.00 95.62 219 ASP A O 1
ATOM 1620 N N . VAL A 1 220 ? -18.593 1.486 47.601 1.00 95.62 220 VAL A N 1
ATOM 1621 C CA . VAL A 1 220 ? -19.201 2.190 46.473 1.00 95.62 220 VAL A CA 1
ATOM 1622 C C . VAL A 1 220 ? -20.383 1.429 45.890 1.00 95.62 220 VAL A C 1
ATOM 1624 O O . VAL A 1 220 ? -20.381 0.197 45.822 1.00 95.62 220 VAL A O 1
ATOM 1627 N N . VAL A 1 221 ? -21.361 2.188 45.398 1.00 95.81 221 VAL A N 1
ATOM 1628 C CA . VAL A 1 221 ? -22.416 1.693 44.505 1.00 95.81 221 VAL A CA 1
ATOM 1629 C C . VAL A 1 221 ? -22.170 2.295 43.129 1.00 95.81 221 VAL A C 1
ATOM 1631 O O . VAL A 1 221 ? -22.055 3.509 42.977 1.00 95.81 221 VAL A O 1
ATOM 1634 N N . ILE A 1 222 ? -22.037 1.447 42.117 1.00 93.88 222 ILE A N 1
ATOM 1635 C CA . ILE A 1 222 ? -21.704 1.841 40.751 1.00 93.88 222 ILE A CA 1
ATOM 1636 C C . ILE A 1 222 ? -22.820 1.373 39.836 1.00 93.88 222 ILE A C 1
ATOM 1638 O O . ILE A 1 222 ? -23.062 0.173 39.688 1.00 93.88 222 ILE A O 1
ATOM 1642 N N . THR A 1 223 ? -23.472 2.329 39.188 1.00 93.88 223 THR A N 1
ATOM 1643 C CA . THR A 1 223 ? -24.529 2.069 38.213 1.00 93.88 223 THR A CA 1
ATOM 1644 C C . THR A 1 223 ? -24.199 2.712 36.876 1.00 93.88 223 THR A C 1
ATOM 1646 O O . THR A 1 223 ? -23.445 3.679 36.795 1.00 93.88 223 THR A O 1
ATOM 1649 N N . GLY A 1 224 ? -24.709 2.154 35.786 1.00 90.56 224 GLY A N 1
ATOM 1650 C CA . GLY A 1 224 ? -24.497 2.735 34.465 1.00 90.56 224 GLY A CA 1
ATOM 1651 C C . GLY A 1 224 ? -24.793 1.757 33.348 1.00 90.56 224 GLY A C 1
ATOM 1652 O O . GLY A 1 224 ? -25.396 0.710 33.562 1.00 90.56 224 GLY A O 1
ATOM 1653 N N . LYS A 1 225 ? -24.361 2.105 32.137 1.00 86.44 225 LYS A N 1
ATOM 1654 C CA . LYS A 1 225 ? -24.498 1.244 30.962 1.00 86.44 225 LYS A CA 1
ATOM 1655 C C . LYS A 1 225 ? -23.150 1.063 30.301 1.00 86.44 225 LYS A C 1
ATOM 1657 O O . LYS A 1 225 ? -22.541 2.039 29.865 1.00 86.44 225 LYS A O 1
ATOM 1662 N N . MET A 1 226 ? -22.716 -0.181 30.163 1.00 80.69 226 MET A N 1
ATOM 1663 C CA . MET A 1 226 ? -21.600 -0.512 29.293 1.00 80.69 226 MET A CA 1
ATOM 1664 C C . MET A 1 226 ? -22.138 -0.725 27.889 1.00 80.69 226 MET A C 1
ATOM 1666 O O . MET A 1 226 ? -23.020 -1.550 27.682 1.00 80.69 226 MET A O 1
ATOM 1670 N N . THR A 1 227 ? -21.595 -0.007 26.913 1.00 74.31 227 THR A N 1
ATOM 1671 C CA . THR A 1 227 ? -21.837 -0.320 25.504 1.00 74.31 227 THR A CA 1
ATOM 1672 C C . THR A 1 227 ? -20.566 -0.914 24.928 1.00 74.31 227 THR A C 1
ATOM 1674 O O . THR A 1 227 ? -19.548 -0.230 24.832 1.00 74.31 227 THR A O 1
ATOM 1677 N N . SER A 1 228 ? -20.618 -2.192 24.570 1.00 67.56 228 SER A N 1
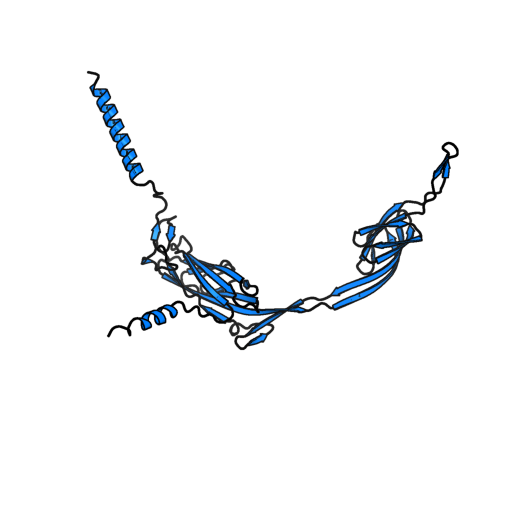ATOM 1678 C CA . SER A 1 228 ? -19.548 -2.864 23.844 1.00 67.56 228 SER A CA 1
ATOM 1679 C C . SER A 1 228 ? -19.980 -3.051 22.394 1.00 67.56 228 SER A C 1
ATOM 1681 O O . SER A 1 228 ? -21.087 -3.504 22.109 1.00 67.56 228 SER A O 1
ATOM 1683 N N . THR A 1 229 ? -19.112 -2.680 21.461 1.00 68.69 229 THR A N 1
ATOM 1684 C CA . THR A 1 229 ? -19.298 -3.012 20.048 1.00 68.69 229 THR A CA 1
ATOM 1685 C C . THR A 1 229 ? -18.377 -4.177 19.744 1.00 68.69 229 THR A C 1
ATOM 1687 O O . THR A 1 229 ? -17.155 -4.037 19.808 1.00 68.69 229 THR A O 1
ATOM 1690 N N . SER A 1 230 ? -18.962 -5.340 19.470 1.00 59.19 230 SER A N 1
ATOM 1691 C CA . SER A 1 230 ? -18.224 -6.542 19.094 1.00 59.19 230 SER A CA 1
ATOM 1692 C C . SER A 1 230 ? -18.482 -6.870 17.631 1.00 59.19 230 SER A C 1
ATOM 1694 O O . SER A 1 230 ? -19.623 -6.866 17.172 1.00 59.19 230 SER A O 1
ATOM 1696 N N . GLY A 1 231 ? -17.415 -7.159 16.891 1.00 55.06 231 GLY A N 1
ATOM 1697 C CA . GLY A 1 231 ? -17.505 -7.307 15.444 1.00 55.06 231 GLY A CA 1
ATOM 1698 C C . GLY A 1 231 ? -17.533 -5.958 14.728 1.00 55.06 231 GLY A C 1
ATOM 1699 O O . GLY A 1 231 ? -17.697 -4.901 15.328 1.00 55.06 231 GLY A O 1
ATOM 1700 N N . GLY A 1 232 ? -17.262 -6.008 13.435 1.00 59.84 232 GLY A N 1
ATOM 1701 C CA . GLY A 1 232 ? -16.877 -4.864 12.623 1.00 59.84 232 GLY A CA 1
ATOM 1702 C C . GLY A 1 232 ? -15.851 -5.368 11.627 1.00 59.84 232 GLY A C 1
ATOM 1703 O O . GLY A 1 232 ? -14.675 -5.505 11.959 1.00 59.84 232 GLY A O 1
ATOM 1704 N N . SER A 1 233 ? -16.304 -5.750 10.439 1.00 70.62 233 SER A N 1
ATOM 1705 C CA . SER A 1 233 ? -15.418 -6.245 9.385 1.00 70.62 233 SER A CA 1
ATOM 1706 C C . SER A 1 233 ? -15.696 -5.495 8.098 1.00 70.62 233 SER A C 1
ATOM 1708 O O . SER A 1 233 ? -16.814 -5.042 7.861 1.00 70.62 233 SER A O 1
ATOM 1710 N N . VAL A 1 234 ? -14.664 -5.330 7.283 1.00 77.81 234 VAL A N 1
ATOM 1711 C CA . VAL A 1 234 ? -14.830 -4.789 5.940 1.00 77.81 234 VAL A CA 1
ATOM 1712 C C . VAL A 1 234 ? -14.963 -5.980 5.008 1.00 77.81 234 VAL A C 1
ATOM 1714 O O . VAL A 1 234 ? -13.995 -6.709 4.789 1.00 77.81 234 VAL A O 1
ATOM 1717 N N . GLU A 1 235 ? -16.167 -6.194 4.488 1.00 85.50 235 GLU A N 1
ATOM 1718 C CA . GLU A 1 235 ? -16.401 -7.213 3.474 1.00 85.50 235 GLU A CA 1
ATOM 1719 C C . GLU A 1 235 ? -15.941 -6.666 2.123 1.00 85.50 235 GLU A C 1
ATOM 1721 O O . GLU A 1 235 ? -16.377 -5.594 1.690 1.00 85.50 235 GLU A O 1
ATOM 1726 N N . LYS A 1 236 ? -15.028 -7.389 1.470 1.00 89.38 236 LYS A N 1
ATOM 1727 C CA . LYS A 1 236 ? -14.502 -7.036 0.153 1.00 89.38 236 LYS A CA 1
ATOM 1728 C C . LYS A 1 236 ? -15.153 -7.919 -0.905 1.00 89.38 236 LYS A C 1
ATOM 1730 O O . LYS A 1 236 ? -15.005 -9.134 -0.859 1.00 89.38 236 LYS A O 1
ATOM 1735 N N . GLN A 1 237 ? -15.777 -7.292 -1.899 1.00 92.88 237 GLN A N 1
ATOM 1736 C CA . GLN A 1 237 ? -16.364 -7.980 -3.048 1.00 92.88 237 GLN A CA 1
ATOM 1737 C C . GLN A 1 237 ? -15.726 -7.490 -4.348 1.00 92.88 237 GLN A C 1
ATOM 1739 O O . GLN A 1 237 ? -15.733 -6.295 -4.653 1.00 92.88 237 GLN A O 1
ATOM 1744 N N . TYR A 1 238 ? -15.174 -8.415 -5.126 1.00 93.38 238 TYR A N 1
ATOM 1745 C CA . TYR A 1 238 ? -14.550 -8.165 -6.421 1.00 93.38 238 TYR A CA 1
ATOM 1746 C C . TYR A 1 238 ? -15.568 -8.238 -7.555 1.00 93.38 238 TYR A C 1
ATOM 1748 O O . TYR A 1 238 ? -16.486 -9.053 -7.528 1.00 93.38 238 TYR A O 1
ATOM 1756 N N . ILE A 1 239 ? -15.369 -7.419 -8.586 1.00 91.69 239 ILE A N 1
ATOM 1757 C CA . ILE A 1 239 ? -16.247 -7.327 -9.753 1.00 91.69 239 ILE A CA 1
ATOM 1758 C C . ILE A 1 239 ? -15.584 -8.025 -10.943 1.00 91.69 239 ILE A C 1
ATOM 1760 O O . ILE A 1 239 ? -14.569 -7.564 -11.482 1.00 91.69 239 ILE A O 1
ATOM 1764 N N . LYS A 1 240 ? -16.192 -9.119 -11.401 1.00 89.31 240 LYS A N 1
ATOM 1765 C CA . LYS A 1 240 ? -15.751 -9.873 -12.582 1.00 89.31 240 LYS A CA 1
ATOM 1766 C C . LYS A 1 240 ? -15.918 -9.077 -13.879 1.00 89.31 240 LYS A C 1
ATOM 1768 O O . LYS A 1 240 ? -16.547 -8.020 -13.934 1.00 89.31 240 LYS A O 1
ATOM 1773 N N . MET A 1 241 ? -15.372 -9.602 -14.979 1.00 84.62 241 MET A N 1
ATOM 1774 C CA . MET A 1 241 ? -15.537 -8.994 -16.310 1.00 84.62 241 MET A CA 1
ATOM 1775 C C . MET A 1 241 ? -16.996 -8.958 -16.785 1.00 84.62 241 MET A C 1
ATOM 1777 O O . MET A 1 241 ? -17.367 -8.034 -17.502 1.00 84.62 241 MET A O 1
ATOM 1781 N N . ASN A 1 242 ? -17.820 -9.921 -16.361 1.00 85.94 242 ASN A N 1
ATOM 1782 C CA . ASN A 1 242 ? -19.254 -9.974 -16.658 1.00 85.94 242 ASN A CA 1
ATOM 1783 C C . ASN A 1 242 ? -20.119 -9.126 -15.700 1.00 85.94 242 ASN A C 1
ATOM 1785 O O . ASN A 1 242 ? -21.326 -9.054 -15.902 1.00 85.94 242 ASN A O 1
ATOM 1789 N N . GLY A 1 243 ? -19.515 -8.480 -14.694 1.00 85.62 243 GLY A N 1
ATOM 1790 C CA . GLY A 1 243 ? -20.203 -7.636 -13.712 1.00 85.62 243 GLY A CA 1
ATOM 1791 C C . GLY A 1 243 ? -20.612 -8.335 -12.412 1.00 85.62 243 GLY A C 1
ATOM 1792 O O . GLY A 1 243 ? -21.056 -7.646 -11.497 1.00 85.62 243 GLY A O 1
ATOM 1793 N N . ASP A 1 244 ? -20.432 -9.654 -12.295 1.00 90.25 244 ASP A N 1
ATOM 1794 C CA . ASP A 1 244 ? -20.782 -10.396 -11.077 1.00 90.25 244 ASP A CA 1
ATOM 1795 C C . ASP A 1 244 ? -19.858 -10.046 -9.901 1.00 90.25 244 ASP A C 1
ATOM 1797 O O . ASP A 1 244 ? -18.663 -9.796 -10.091 1.00 90.25 244 ASP A O 1
ATOM 1801 N N . LEU A 1 245 ? -20.410 -10.103 -8.686 1.00 91.50 245 LEU A N 1
ATOM 1802 C CA . LEU A 1 245 ? -19.681 -9.921 -7.430 1.00 91.50 245 LEU A CA 1
ATOM 1803 C C . LEU A 1 245 ? -19.208 -11.267 -6.869 1.00 91.50 245 LEU A C 1
ATOM 1805 O O . LEU A 1 245 ? -19.960 -12.242 -6.878 1.00 91.50 245 LEU A O 1
ATOM 1809 N N . VAL A 1 246 ? -17.966 -11.317 -6.384 1.00 93.38 246 VAL A N 1
ATOM 1810 C CA . VAL A 1 246 ? -17.384 -12.482 -5.697 1.00 93.38 246 VAL A CA 1
ATOM 1811 C C . VAL A 1 246 ? -16.452 -12.082 -4.562 1.00 93.38 246 VAL A C 1
ATOM 1813 O O . VAL A 1 246 ? -15.746 -11.084 -4.658 1.00 93.38 246 VAL A O 1
ATOM 1816 N N . ASP A 1 247 ? -16.379 -12.916 -3.529 1.00 91.25 247 ASP A N 1
ATOM 1817 C CA . ASP A 1 247 ? -15.563 -12.647 -2.332 1.00 91.25 247 ASP A CA 1
ATOM 1818 C C . ASP A 1 247 ? -14.079 -12.993 -2.528 1.00 91.25 247 ASP A C 1
ATOM 1820 O O . ASP A 1 247 ? -13.205 -12.553 -1.783 1.00 91.25 247 ASP A O 1
ATOM 1824 N N . SER A 1 248 ? -13.765 -13.793 -3.550 1.00 90.75 248 SER A N 1
ATOM 1825 C CA . SER A 1 248 ? -12.395 -14.164 -3.904 1.00 90.75 248 SER A CA 1
ATOM 1826 C C . SER A 1 248 ? -12.229 -14.309 -5.412 1.00 90.75 248 SER A C 1
ATOM 1828 O O . SER A 1 248 ? -13.185 -14.606 -6.132 1.00 90.75 248 SER A O 1
ATOM 1830 N N . LEU A 1 249 ? -11.002 -14.078 -5.880 1.00 88.00 249 LEU A N 1
ATOM 1831 C CA . LEU A 1 249 ? -10.635 -14.154 -7.289 1.00 88.00 249 LEU A CA 1
ATOM 1832 C C . LEU A 1 249 ? -9.792 -15.390 -7.580 1.00 88.00 249 LEU A C 1
ATOM 1834 O O . LEU A 1 249 ? -8.887 -15.732 -6.819 1.00 88.00 249 LEU A O 1
ATOM 1838 N N . THR A 1 250 ? -10.047 -15.998 -8.732 1.00 88.88 250 THR A N 1
ATOM 1839 C CA . THR A 1 250 ? -9.134 -16.940 -9.388 1.00 88.88 250 THR A CA 1
ATOM 1840 C C . THR A 1 250 ? -8.280 -16.214 -10.436 1.00 88.88 250 THR A C 1
ATOM 1842 O O . THR A 1 250 ? -8.634 -15.130 -10.903 1.00 88.88 250 THR A O 1
ATOM 1845 N N . ASP A 1 251 ? -7.135 -16.787 -10.818 1.00 83.69 251 ASP A N 1
ATOM 1846 C CA . ASP A 1 251 ? -6.155 -16.143 -11.714 1.00 83.69 251 ASP A CA 1
ATOM 1847 C C . ASP A 1 251 ? -6.719 -15.702 -13.077 1.00 83.69 251 ASP A C 1
ATOM 1849 O O . ASP A 1 251 ? -6.228 -14.737 -13.668 1.00 83.69 251 ASP A O 1
ATOM 1853 N N . ASP A 1 252 ? -7.739 -16.400 -13.576 1.00 87.31 252 ASP A N 1
ATOM 1854 C CA . ASP A 1 252 ? -8.449 -16.135 -14.832 1.00 87.31 252 ASP A CA 1
ATOM 1855 C C . ASP A 1 252 ? -9.499 -15.016 -14.723 1.00 87.31 252 ASP A C 1
ATOM 1857 O O . ASP A 1 252 ? -9.982 -14.517 -15.739 1.00 87.31 252 ASP A O 1
ATOM 1861 N N . GLN A 1 253 ? -9.847 -14.598 -13.505 1.00 88.94 253 GLN A N 1
ATOM 1862 C CA . GLN A 1 253 ? -10.828 -13.537 -13.254 1.00 88.94 253 GLN A CA 1
ATOM 1863 C C . GLN A 1 253 ? -10.197 -12.144 -13.207 1.00 88.94 253 GLN A C 1
ATOM 1865 O O . GLN A 1 253 ? -10.910 -11.140 -13.309 1.00 88.94 253 GLN A O 1
ATOM 1870 N N . TYR A 1 254 ? -8.870 -12.066 -13.085 1.00 90.75 254 TYR A N 1
ATOM 1871 C CA . TYR A 1 254 ? -8.145 -10.808 -13.184 1.00 90.75 254 TYR A CA 1
ATOM 1872 C C . TYR A 1 254 ? -8.205 -10.249 -14.607 1.00 90.75 254 TYR A C 1
ATOM 1874 O O . TYR A 1 254 ? -8.052 -10.954 -15.603 1.00 90.75 254 TYR A O 1
ATOM 1882 N N . ARG A 1 255 ? -8.380 -8.934 -14.700 1.00 91.62 255 ARG A N 1
ATOM 1883 C CA . ARG A 1 255 ? -8.204 -8.179 -15.940 1.00 91.62 255 ARG A CA 1
ATOM 1884 C C . ARG A 1 255 ? -6.715 -7.985 -16.177 1.00 91.62 255 ARG A C 1
ATOM 1886 O O . ARG A 1 255 ? -5.965 -7.748 -15.235 1.00 91.62 255 ARG A O 1
ATOM 1893 N N . GLU A 1 256 ? -6.296 -8.050 -17.433 1.00 92.00 256 GLU A N 1
ATOM 1894 C CA . GLU A 1 256 ? -4.883 -7.987 -17.802 1.00 92.00 256 GLU A CA 1
ATOM 1895 C C . GLU A 1 256 ? -4.599 -6.786 -18.704 1.00 92.00 256 GLU A C 1
ATOM 1897 O O . GLU A 1 256 ? -5.281 -6.574 -19.708 1.00 92.00 256 GLU A O 1
ATOM 1902 N N . ILE A 1 257 ? -3.556 -6.021 -18.380 1.00 89.81 257 ILE A N 1
ATOM 1903 C CA . ILE A 1 257 ? -2.983 -5.010 -19.274 1.00 89.81 257 ILE A CA 1
ATOM 1904 C C . ILE A 1 257 ? -1.519 -5.351 -19.508 1.00 89.81 257 ILE A C 1
ATOM 1906 O O . ILE A 1 257 ? -0.706 -5.343 -18.583 1.00 89.81 257 ILE A O 1
ATOM 1910 N N . ARG A 1 258 ? -1.180 -5.650 -20.763 1.00 90.06 258 ARG A N 1
ATOM 1911 C CA . ARG A 1 258 ? 0.191 -5.968 -21.166 1.00 90.06 258 ARG A CA 1
ATOM 1912 C C . ARG A 1 258 ? 1.035 -4.700 -21.215 1.00 90.06 258 ARG A C 1
ATOM 1914 O O . ARG A 1 258 ? 0.665 -3.722 -21.858 1.00 90.06 258 ARG A O 1
ATOM 1921 N N . LEU A 1 259 ? 2.192 -4.756 -20.571 1.00 86.12 259 LEU A N 1
ATOM 1922 C CA . LEU A 1 259 ? 3.206 -3.705 -20.513 1.00 86.12 259 LEU A CA 1
ATOM 1923 C C . LEU A 1 259 ? 4.445 -4.082 -21.330 1.00 86.12 259 LEU A C 1
ATOM 1925 O O . LEU A 1 259 ? 5.562 -3.741 -20.946 1.00 86.12 259 LEU A O 1
ATOM 1929 N N . ASP A 1 260 ? 4.259 -4.814 -22.429 1.00 82.69 260 ASP A N 1
ATOM 1930 C CA . ASP A 1 260 ? 5.361 -5.278 -23.268 1.00 82.69 260 ASP A CA 1
ATOM 1931 C C . ASP A 1 260 ? 6.191 -4.083 -23.764 1.00 82.69 260 ASP A C 1
ATOM 1933 O O . ASP A 1 260 ? 5.732 -3.293 -24.599 1.00 82.69 260 ASP A O 1
ATOM 1937 N N . LYS A 1 261 ? 7.418 -3.942 -23.254 1.00 85.56 261 LYS A N 1
ATOM 1938 C CA . LYS A 1 261 ? 8.347 -2.877 -23.643 1.00 85.56 261 LYS A CA 1
ATOM 1939 C C . LYS A 1 261 ? 9.725 -3.445 -23.928 1.00 85.56 261 LYS A C 1
ATOM 1941 O O . LYS A 1 261 ? 10.141 -4.448 -23.363 1.00 85.56 261 LYS A O 1
ATOM 1946 N N . THR A 1 262 ? 10.426 -2.790 -24.839 1.00 86.94 262 THR A N 1
ATOM 1947 C CA . THR A 1 262 ? 11.814 -3.113 -25.150 1.00 86.94 262 THR A CA 1
ATOM 1948 C C . THR A 1 262 ? 12.708 -2.125 -24.428 1.00 86.94 262 THR A C 1
ATOM 1950 O O . THR A 1 262 ? 12.486 -0.918 -24.511 1.00 86.94 262 THR A O 1
ATOM 1953 N N . VAL A 1 263 ? 13.707 -2.646 -23.727 1.00 89.50 263 VAL A N 1
ATOM 1954 C CA . VAL A 1 263 ? 14.654 -1.870 -22.940 1.00 89.50 263 VAL A CA 1
ATOM 1955 C C . VAL A 1 263 ? 16.066 -2.135 -23.446 1.00 89.50 263 VAL A C 1
ATOM 1957 O O . VAL A 1 263 ? 16.473 -3.297 -23.522 1.00 89.50 263 VAL A O 1
ATOM 1960 N N . PRO A 1 264 ? 16.822 -1.088 -23.793 1.00 92.69 264 PRO A N 1
ATOM 1961 C CA . PRO A 1 264 ? 18.167 -1.257 -24.308 1.00 92.69 264 PRO A CA 1
ATOM 1962 C C . PRO A 1 264 ? 19.200 -1.410 -23.188 1.00 92.69 264 PRO A C 1
ATOM 1964 O O . PRO A 1 264 ? 19.228 -0.628 -22.234 1.00 92.69 264 PRO A O 1
ATOM 1967 N N . PHE A 1 265 ? 20.105 -2.372 -23.365 1.00 92.69 265 PHE A N 1
ATOM 1968 C CA . PHE A 1 265 ? 21.347 -2.505 -22.609 1.00 92.69 265 PHE A CA 1
ATOM 1969 C C . PHE A 1 265 ? 22.533 -2.236 -23.526 1.00 92.69 265 PHE A C 1
ATOM 1971 O O . PHE A 1 265 ? 22.691 -2.877 -24.569 1.00 92.69 265 PHE A O 1
ATOM 1978 N N . VAL A 1 266 ? 23.385 -1.291 -23.142 1.00 93.88 266 VAL A N 1
ATOM 1979 C CA . VAL A 1 266 ? 24.578 -0.926 -23.915 1.00 93.88 266 VAL A CA 1
ATOM 1980 C C . VAL A 1 266 ? 25.854 -1.228 -23.147 1.00 93.88 266 VAL A C 1
ATOM 1982 O O . VAL A 1 266 ? 25.852 -1.396 -21.929 1.00 93.88 266 VAL A O 1
ATOM 1985 N N . LYS A 1 267 ? 26.966 -1.288 -23.879 1.00 93.06 267 LYS A N 1
ATOM 1986 C CA . LYS A 1 267 ? 28.299 -1.277 -23.284 1.00 93.06 267 LYS A CA 1
ATOM 1987 C C . LYS A 1 267 ? 28.741 0.173 -23.139 1.00 93.06 267 LYS A C 1
ATOM 1989 O O . LYS A 1 267 ? 28.871 0.871 -24.141 1.00 93.06 267 LYS A O 1
ATOM 1994 N N . ALA A 1 268 ? 28.993 0.605 -21.915 1.00 89.06 268 ALA A N 1
ATOM 1995 C CA . ALA A 1 268 ? 29.459 1.950 -21.612 1.00 89.06 268 ALA A CA 1
ATOM 1996 C C . ALA A 1 268 ? 30.578 1.885 -20.556 1.00 89.06 268 ALA A C 1
ATOM 1998 O O . ALA A 1 268 ? 30.678 0.882 -19.851 1.00 89.06 268 ALA A O 1
ATOM 1999 N N . PRO A 1 269 ? 31.466 2.891 -20.473 1.00 84.75 269 PRO A N 1
ATOM 2000 C CA . PRO A 1 269 ? 32.463 2.945 -19.411 1.00 84.75 269 PRO A CA 1
ATOM 2001 C C . PRO A 1 269 ? 31.799 3.145 -18.043 1.00 84.75 269 PRO A C 1
ATOM 2003 O O . PRO A 1 269 ? 30.748 3.782 -17.945 1.00 84.75 269 PRO A O 1
ATOM 2006 N N . LYS A 1 270 ? 32.458 2.661 -16.983 1.00 78.06 270 LYS A N 1
ATOM 2007 C CA . LYS A 1 270 ? 32.007 2.843 -15.597 1.00 78.06 270 LYS A CA 1
ATOM 2008 C C . LYS A 1 270 ? 31.680 4.309 -15.323 1.00 78.06 270 LYS A C 1
ATOM 2010 O O . LYS A 1 270 ? 32.508 5.178 -15.588 1.00 78.06 270 LYS A O 1
ATOM 2015 N N . ASN A 1 271 ? 30.501 4.554 -14.752 1.00 81.88 271 ASN A N 1
ATOM 2016 C CA . ASN A 1 271 ? 29.922 5.874 -14.455 1.00 81.88 271 ASN A CA 1
ATOM 2017 C C . ASN A 1 271 ? 29.371 6.665 -15.657 1.00 81.88 271 ASN A C 1
ATOM 2019 O O . ASN A 1 271 ? 28.996 7.821 -15.480 1.00 81.88 271 ASN A O 1
ATOM 2023 N N . ALA A 1 272 ? 29.291 6.091 -16.860 1.00 85.62 272 ALA A N 1
ATOM 2024 C CA . ALA A 1 272 ? 28.596 6.748 -17.965 1.00 85.62 272 ALA A CA 1
ATOM 2025 C C . ALA A 1 272 ? 27.104 6.947 -17.665 1.00 85.62 272 ALA A C 1
ATOM 2027 O O . ALA A 1 272 ? 26.432 6.076 -17.102 1.00 85.62 272 ALA A O 1
ATOM 2028 N N . GLU A 1 273 ? 26.567 8.086 -18.095 1.00 86.62 273 GLU A N 1
ATOM 2029 C CA . GLU A 1 273 ? 25.125 8.279 -18.153 1.00 86.62 273 GLU A CA 1
ATOM 2030 C C . GLU A 1 273 ? 24.609 7.784 -19.501 1.00 86.62 273 GLU A C 1
ATOM 2032 O O . GLU A 1 273 ? 25.063 8.220 -20.556 1.00 86.62 273 GLU A O 1
ATOM 2037 N N . VAL A 1 274 ? 23.646 6.866 -19.457 1.00 90.00 274 VAL A N 1
ATOM 2038 C CA . VAL A 1 274 ? 22.952 6.348 -20.636 1.00 90.00 274 VAL A CA 1
ATOM 2039 C C . VAL A 1 274 ? 21.510 6.834 -20.611 1.00 90.00 274 VAL A C 1
ATOM 2041 O O . VAL A 1 274 ? 20.819 6.682 -19.599 1.00 90.00 274 VAL A O 1
ATOM 2044 N N . LYS A 1 275 ? 21.065 7.470 -21.695 1.00 90.88 275 LYS A N 1
ATOM 2045 C CA . LYS A 1 275 ? 19.708 8.016 -21.839 1.00 90.88 275 LYS A CA 1
ATOM 2046 C C . LYS A 1 275 ? 19.193 7.753 -23.251 1.00 90.88 275 LYS A C 1
ATOM 2048 O O . LYS A 1 275 ? 19.972 7.632 -24.194 1.00 90.88 275 LYS A O 1
ATOM 2053 N N . CYS A 1 276 ? 17.875 7.641 -23.394 1.00 88.62 276 CYS A N 1
ATOM 2054 C CA . CYS A 1 276 ? 17.273 7.730 -24.719 1.00 88.62 276 CYS A CA 1
ATOM 2055 C C . CYS A 1 276 ? 17.367 9.177 -25.241 1.00 88.62 276 CYS A C 1
ATOM 2057 O O . CYS A 1 276 ? 17.406 10.098 -24.419 1.00 88.62 276 CYS A O 1
ATOM 2059 N N . PRO A 1 277 ? 17.367 9.384 -26.572 1.00 88.69 277 PRO A N 1
ATOM 2060 C CA . PRO A 1 277 ? 17.416 10.717 -27.163 1.00 88.69 277 PRO A CA 1
ATOM 2061 C C . PRO A 1 277 ? 16.278 11.611 -26.669 1.00 88.69 277 PRO A C 1
ATOM 2063 O O . PRO A 1 277 ? 15.181 11.125 -26.370 1.00 88.69 277 PRO A O 1
ATOM 2066 N N . GLU A 1 278 ? 16.521 12.922 -26.619 1.00 85.50 278 GLU A N 1
ATOM 2067 C CA . GLU A 1 278 ? 15.527 13.891 -26.151 1.00 85.50 278 GLU A CA 1
ATOM 2068 C C . GLU A 1 278 ? 14.184 13.738 -26.888 1.00 85.50 278 GLU A C 1
ATOM 2070 O O . GLU A 1 278 ? 14.121 13.625 -28.114 1.00 85.50 278 GLU A O 1
ATOM 2075 N N . GLY A 1 279 ? 13.092 13.712 -26.119 1.00 84.31 279 GLY A N 1
ATOM 2076 C CA . GLY A 1 279 ? 11.731 13.571 -26.642 1.00 84.31 279 GLY A CA 1
ATOM 2077 C C . GLY A 1 279 ? 11.277 12.136 -26.937 1.00 84.31 279 GLY A C 1
ATOM 2078 O O . 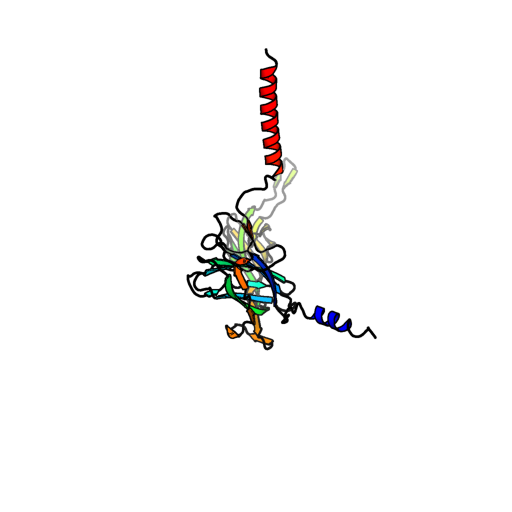GLY A 1 279 ? 10.136 11.956 -27.362 1.00 84.31 279 GLY A O 1
ATOM 2079 N N . LYS A 1 280 ? 12.108 11.109 -26.700 1.00 83.44 280 LYS A N 1
ATOM 2080 C CA . LYS A 1 280 ? 11.707 9.697 -26.820 1.00 83.44 280 LYS A CA 1
ATOM 2081 C C . LYS A 1 280 ? 11.503 9.038 -25.452 1.00 83.44 280 LYS A C 1
ATOM 2083 O O . LYS A 1 280 ? 12.417 8.986 -24.637 1.00 83.44 280 LYS A O 1
ATOM 2088 N N . GLU A 1 281 ? 10.330 8.440 -25.239 1.00 82.31 281 GLU A N 1
ATOM 2089 C CA . GLU A 1 281 ? 10.044 7.618 -24.047 1.00 82.31 281 GLU A CA 1
ATOM 2090 C C . GLU A 1 281 ? 10.734 6.247 -24.086 1.00 82.31 281 GLU A C 1
ATOM 2092 O O . GLU A 1 281 ? 10.982 5.656 -23.038 1.00 82.31 281 GLU A O 1
ATOM 2097 N N . THR A 1 282 ? 11.041 5.745 -25.290 1.00 84.81 282 THR A N 1
ATOM 2098 C CA . THR A 1 282 ? 11.698 4.453 -25.547 1.00 84.81 282 THR A CA 1
ATOM 2099 C C . THR A 1 282 ? 12.688 4.574 -26.704 1.00 84.81 282 THR A C 1
ATOM 2101 O O . THR A 1 282 ? 12.419 5.301 -27.662 1.00 84.81 282 THR A O 1
ATOM 2104 N N . CYS A 1 283 ? 13.778 3.810 -26.677 1.00 86.62 283 CYS A N 1
ATOM 2105 C CA . CYS A 1 283 ? 14.776 3.764 -27.746 1.00 86.62 283 CYS A CA 1
ATOM 2106 C C . CYS A 1 283 ? 15.374 2.356 -27.890 1.00 86.62 283 CYS A C 1
ATOM 2108 O O . CYS A 1 283 ? 15.264 1.534 -26.981 1.00 86.62 283 CYS A O 1
ATOM 2110 N N . LYS A 1 284 ? 15.991 2.075 -29.043 1.00 91.50 284 LYS A N 1
ATOM 2111 C CA . LYS A 1 284 ? 16.780 0.848 -29.261 1.00 91.50 284 LYS A CA 1
ATOM 2112 C C . LYS A 1 284 ? 18.203 1.014 -28.746 1.00 91.50 284 LYS A C 1
ATOM 2114 O O . LYS A 1 284 ? 18.687 2.139 -28.650 1.00 91.50 284 LYS A O 1
ATOM 2119 N N . SER A 1 285 ? 18.919 -0.087 -28.537 1.00 89.06 285 SER A N 1
ATOM 2120 C CA . SER A 1 285 ? 20.316 -0.070 -28.079 1.00 89.06 285 SER A CA 1
ATOM 2121 C C . SER A 1 285 ? 21.248 0.712 -29.008 1.00 89.06 285 SER A C 1
ATOM 2123 O O . SER A 1 285 ? 22.211 1.310 -28.544 1.00 89.06 285 SER A O 1
ATOM 2125 N N . SER A 1 286 ? 20.945 0.756 -30.309 1.00 88.88 286 SER A N 1
ATOM 2126 C CA . SER A 1 286 ? 21.686 1.541 -31.308 1.00 88.88 286 SER A CA 1
ATOM 2127 C C . SER A 1 286 ? 21.428 3.049 -31.248 1.00 88.88 286 SER A C 1
ATOM 2129 O O . SER A 1 286 ? 22.131 3.805 -31.907 1.00 88.88 286 SER A O 1
ATOM 2131 N N . GLU A 1 287 ? 20.391 3.480 -30.531 1.00 89.12 287 GLU A N 1
ATOM 2132 C CA . GLU A 1 287 ? 19.951 4.876 -30.431 1.00 89.12 287 GLU A CA 1
ATOM 2133 C C . GLU A 1 287 ? 20.237 5.479 -29.049 1.00 89.12 287 GLU A C 1
ATOM 2135 O O . GLU A 1 287 ? 19.838 6.609 -28.796 1.00 89.12 287 GLU A O 1
ATOM 2140 N N . VAL A 1 288 ? 20.860 4.729 -28.135 1.00 89.94 288 VAL A N 1
ATOM 2141 C CA . VAL A 1 288 ? 21.156 5.205 -26.779 1.00 89.94 288 VAL A CA 1
ATOM 2142 C C . VAL A 1 288 ? 22.286 6.227 -26.822 1.00 89.94 288 VAL A C 1
ATOM 2144 O O . VAL A 1 288 ? 23.380 5.934 -27.307 1.00 89.94 288 VAL A O 1
ATOM 2147 N N . ASP A 1 289 ? 22.042 7.393 -26.231 1.00 88.12 289 ASP A N 1
ATOM 2148 C CA . ASP A 1 289 ? 23.063 8.409 -26.027 1.00 88.12 289 ASP A CA 1
ATOM 2149 C C . ASP A 1 289 ? 23.907 8.042 -24.802 1.00 88.12 289 ASP A C 1
ATOM 2151 O O . ASP A 1 289 ? 23.404 7.945 -23.677 1.00 88.12 289 ASP A O 1
ATOM 2155 N N . ILE A 1 290 ? 25.206 7.826 -25.029 1.00 87.81 290 ILE A N 1
ATOM 2156 C CA . ILE A 1 290 ? 26.190 7.520 -23.986 1.00 87.81 290 ILE A CA 1
ATOM 2157 C C . ILE A 1 290 ? 26.979 8.793 -23.679 1.00 87.81 290 ILE A C 1
ATOM 2159 O O . ILE A 1 290 ? 27.845 9.208 -24.450 1.00 87.81 290 ILE A O 1
ATOM 2163 N N . GLN A 1 291 ? 26.705 9.404 -22.532 1.00 82.75 291 GLN A N 1
ATOM 2164 C CA . GLN A 1 291 ? 27.457 10.547 -22.026 1.00 82.75 291 GLN A CA 1
ATOM 2165 C C . GLN A 1 291 ? 28.588 10.038 -21.130 1.00 82.75 291 GLN A C 1
ATOM 2167 O O . GLN A 1 291 ? 28.355 9.435 -20.079 1.00 82.75 291 GLN A O 1
ATOM 2172 N N . ALA A 1 292 ? 29.834 10.245 -21.562 1.00 75.12 292 ALA A N 1
ATOM 2173 C CA . ALA A 1 292 ? 31.001 9.851 -20.782 1.00 75.12 292 ALA A CA 1
ATOM 2174 C C . ALA A 1 292 ? 31.049 10.625 -19.447 1.00 75.12 292 ALA A C 1
ATOM 2176 O O . ALA A 1 292 ? 30.764 11.828 -19.433 1.00 75.12 292 ALA A O 1
ATOM 2177 N N . PRO A 1 293 ? 31.443 9.974 -18.335 1.00 64.25 293 PRO A N 1
ATOM 2178 C CA . PRO A 1 293 ? 31.574 10.645 -17.053 1.00 64.25 293 PRO A CA 1
ATOM 2179 C C . PRO A 1 293 ? 32.684 11.686 -17.151 1.00 64.25 293 PRO A C 1
ATOM 2181 O O . PRO A 1 293 ? 33.861 11.351 -17.237 1.00 64.25 293 PRO A O 1
ATOM 2184 N N . GLY A 1 294 ? 32.311 12.960 -17.144 1.00 54.12 294 GLY A N 1
ATOM 2185 C CA . GLY A 1 294 ? 33.259 14.029 -16.876 1.00 54.12 294 GLY A CA 1
ATOM 2186 C C . GLY A 1 294 ? 34.315 14.271 -17.963 1.00 54.12 294 GLY A C 1
ATOM 2187 O O . GLY A 1 294 ? 35.505 14.240 -17.684 1.00 54.12 294 GLY A O 1
ATOM 2188 N N . PHE A 1 295 ? 33.900 14.719 -19.144 1.00 48.66 295 PHE A N 1
ATOM 2189 C CA . PHE A 1 295 ? 34.360 16.059 -19.524 1.00 48.66 295 PHE A CA 1
ATOM 2190 C C . PHE A 1 295 ? 33.245 17.004 -19.095 1.00 48.66 295 PHE A C 1
ATOM 2192 O O . PHE A 1 295 ? 32.444 17.460 -19.907 1.00 48.66 295 PHE A O 1
ATOM 2199 N N . GLY A 1 296 ? 33.125 17.203 -17.773 1.00 48.72 296 GLY A N 1
ATOM 2200 C CA . GLY A 1 296 ? 32.253 18.234 -17.226 1.00 48.72 296 GLY A CA 1
ATOM 2201 C C . GLY A 1 296 ? 32.581 19.492 -17.998 1.00 48.72 296 GLY A C 1
ATOM 2202 O O . GLY A 1 296 ? 33.766 19.787 -18.129 1.00 48.72 296 GLY A O 1
ATOM 2203 N N . GLY A 1 297 ? 31.565 20.097 -18.615 1.00 47.41 297 GLY A N 1
ATOM 2204 C CA . GLY A 1 297 ?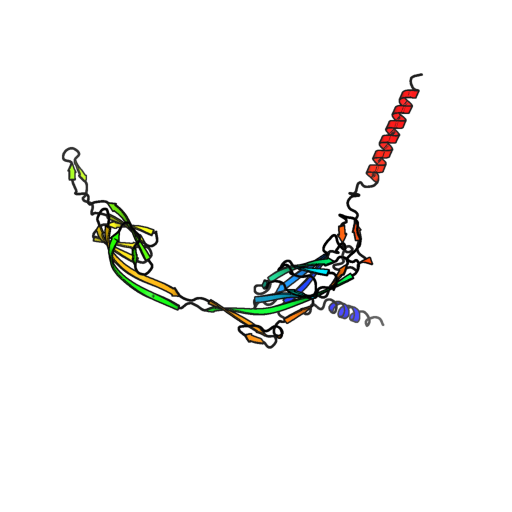 31.711 21.151 -19.605 1.00 47.41 297 GLY A CA 1
ATOM 2205 C C . GLY A 1 297 ? 32.663 22.232 -19.119 1.00 47.41 297 GLY A C 1
ATOM 2206 O O . GLY A 1 297 ? 32.245 23.203 -18.504 1.00 47.41 297 GLY A O 1
ATOM 2207 N N . VAL A 1 298 ? 33.950 22.047 -19.398 1.00 51.84 298 VAL A N 1
ATOM 2208 C CA . VAL A 1 298 ? 34.935 23.098 -19.496 1.00 51.84 298 VAL A CA 1
ATOM 2209 C C . VAL A 1 298 ? 34.776 23.484 -20.948 1.00 51.84 298 VAL A C 1
ATOM 2211 O O . VAL A 1 298 ? 35.327 22.821 -21.833 1.00 51.84 298 VAL A O 1
ATOM 2214 N N . PRO A 1 299 ? 33.886 24.440 -21.231 1.00 61.09 299 PRO A N 1
ATOM 2215 C CA . PRO A 1 299 ? 33.638 24.832 -22.593 1.00 61.09 299 PRO A CA 1
ATOM 2216 C C . PRO A 1 299 ? 34.974 25.203 -23.228 1.00 61.09 299 PRO A C 1
ATOM 2218 O O . PRO A 1 299 ? 35.833 25.801 -22.579 1.00 61.09 299 PRO A O 1
ATOM 2221 N N . ILE A 1 300 ? 35.156 24.817 -24.489 1.00 68.50 300 ILE A N 1
ATOM 2222 C CA . ILE A 1 300 ? 36.426 24.912 -25.225 1.00 68.50 300 ILE A CA 1
ATOM 2223 C C . ILE A 1 300 ? 37.101 26.291 -25.062 1.00 68.50 300 ILE A C 1
ATOM 2225 O O . ILE A 1 300 ? 38.328 26.381 -25.041 1.00 68.50 300 ILE A O 1
ATOM 2229 N N . TRP A 1 301 ? 36.324 27.362 -24.851 1.00 68.94 301 TRP A N 1
ATOM 2230 C CA . TRP A 1 301 ? 36.847 28.702 -24.583 1.00 68.94 301 TRP A CA 1
ATOM 2231 C C . TRP A 1 301 ? 37.734 28.810 -23.334 1.00 68.94 301 TRP A C 1
ATOM 2233 O O . TRP A 1 301 ? 38.667 29.601 -23.350 1.00 68.94 301 TRP A O 1
ATOM 2243 N N . VAL A 1 302 ? 37.515 28.029 -22.272 1.00 79.25 302 VAL A N 1
ATOM 2244 C CA . VAL A 1 302 ? 38.364 28.065 -21.064 1.00 79.25 302 VAL A CA 1
ATOM 2245 C C . VAL A 1 302 ? 39.767 27.543 -21.380 1.00 79.25 302 VAL A C 1
ATOM 2247 O O . VAL A 1 302 ? 40.751 28.129 -20.932 1.00 79.25 302 VAL A O 1
ATOM 2250 N N . TYR A 1 303 ? 39.877 26.512 -22.225 1.00 76.00 303 TYR A N 1
ATOM 2251 C CA . TYR A 1 303 ? 41.171 26.037 -22.723 1.00 76.00 303 TYR A CA 1
ATOM 2252 C C . TYR A 1 303 ? 41.839 27.071 -23.631 1.00 76.00 303 TYR A C 1
ATOM 2254 O O . TYR A 1 303 ? 43.032 27.330 -23.486 1.00 76.00 303 TYR A O 1
ATOM 2262 N N . ILE A 1 304 ? 41.075 27.712 -24.521 1.00 80.38 304 ILE A N 1
ATOM 2263 C CA . ILE A 1 304 ? 41.593 28.766 -25.404 1.00 80.38 304 ILE A CA 1
ATOM 2264 C C . ILE A 1 304 ? 42.117 29.956 -24.585 1.00 80.38 304 ILE A C 1
ATOM 2266 O O . ILE A 1 304 ? 43.236 30.409 -24.814 1.00 80.38 304 ILE A O 1
ATOM 2270 N N . VAL A 1 305 ? 41.354 30.434 -23.598 1.00 87.50 305 VAL A N 1
ATOM 2271 C CA . VAL A 1 305 ? 41.763 31.535 -22.709 1.00 87.50 305 VAL A CA 1
ATOM 2272 C C . VAL A 1 305 ? 43.001 31.147 -21.901 1.00 87.50 305 VAL A C 1
ATOM 2274 O O . VAL A 1 305 ? 43.942 31.934 -21.820 1.00 87.50 305 VAL A O 1
ATOM 2277 N N . GLY A 1 306 ? 43.049 29.922 -21.368 1.00 88.88 306 GLY A N 1
ATOM 2278 C CA . GLY A 1 306 ? 44.226 29.403 -20.670 1.00 88.88 306 GLY A CA 1
ATOM 2279 C C . GLY A 1 306 ? 45.482 29.411 -21.547 1.00 88.88 306 GLY A C 1
ATOM 2280 O O . GLY A 1 306 ? 46.524 29.906 -21.122 1.00 88.88 306 GLY A O 1
ATOM 2281 N N . ILE A 1 307 ? 45.377 28.945 -22.797 1.00 89.44 307 ILE A N 1
ATOM 2282 C CA . ILE A 1 307 ? 46.490 28.945 -23.761 1.00 89.44 307 ILE A CA 1
ATOM 2283 C C . ILE A 1 307 ? 46.940 30.376 -24.085 1.00 89.44 307 ILE A C 1
ATOM 2285 O O . ILE A 1 307 ? 48.140 30.650 -24.084 1.00 89.44 307 ILE A O 1
ATOM 2289 N N . ILE A 1 308 ? 46.007 31.305 -24.312 1.00 90.88 308 ILE A N 1
ATOM 2290 C CA . ILE A 1 308 ? 46.332 32.711 -24.606 1.00 90.88 308 ILE A CA 1
ATOM 2291 C C . ILE A 1 308 ? 47.087 33.357 -23.439 1.00 90.88 308 ILE A C 1
ATOM 2293 O O . ILE A 1 308 ? 48.080 34.045 -23.670 1.00 90.88 308 ILE A O 1
ATOM 2297 N N . ILE A 1 309 ? 46.666 33.116 -22.194 1.00 93.06 309 ILE A N 1
ATOM 2298 C CA . ILE A 1 309 ? 47.341 33.651 -21.002 1.00 93.06 309 ILE A CA 1
ATOM 2299 C C . ILE A 1 309 ? 48.772 33.114 -20.899 1.00 93.06 309 ILE A C 1
ATOM 2301 O O . ILE A 1 309 ? 49.694 33.886 -20.639 1.00 93.06 309 ILE A O 1
ATOM 2305 N N . VAL A 1 310 ? 48.979 31.817 -21.148 1.00 92.81 310 VAL A N 1
ATOM 2306 C CA . VAL A 1 310 ? 50.320 31.212 -21.136 1.00 92.81 310 VAL A CA 1
ATOM 2307 C C . VAL A 1 310 ? 51.202 31.821 -22.225 1.00 92.81 310 VAL A C 1
ATOM 2309 O O . VAL A 1 310 ? 52.329 32.222 -21.939 1.00 92.81 310 VAL A O 1
ATOM 2312 N N . ILE A 1 311 ? 50.692 31.965 -23.450 1.00 92.06 311 ILE A N 1
ATOM 2313 C CA . ILE A 1 311 ? 51.437 32.592 -24.552 1.00 92.06 311 ILE A CA 1
ATOM 2314 C C . ILE A 1 311 ? 51.781 34.046 -24.209 1.00 92.06 311 ILE A C 1
ATOM 2316 O O . ILE A 1 311 ? 52.929 34.455 -24.373 1.00 92.06 311 ILE A O 1
ATOM 2320 N N . ALA A 1 312 ? 50.830 34.819 -23.681 1.00 90.56 312 ALA A N 1
ATOM 2321 C CA . ALA A 1 312 ? 51.060 36.204 -23.279 1.00 90.56 312 ALA A CA 1
ATOM 2322 C C . ALA A 1 312 ? 52.110 36.314 -22.161 1.00 90.56 312 ALA A C 1
ATOM 2324 O O . ALA A 1 312 ? 52.974 37.189 -22.218 1.00 90.56 312 ALA A O 1
ATOM 2325 N N . ALA A 1 313 ? 52.086 35.405 -21.182 1.00 92.31 313 ALA A N 1
ATOM 2326 C CA . ALA A 1 313 ? 53.089 35.342 -20.124 1.00 92.31 313 ALA A CA 1
ATOM 2327 C C . ALA A 1 313 ? 54.482 35.006 -20.676 1.00 92.31 313 ALA A C 1
ATOM 2329 O O . ALA A 1 313 ? 55.457 35.655 -20.301 1.00 92.31 313 ALA A O 1
ATOM 2330 N N . VAL A 1 314 ? 54.584 34.053 -21.608 1.00 91.44 314 VAL A N 1
ATOM 2331 C CA . VAL A 1 314 ? 55.849 33.698 -22.275 1.00 91.44 314 VAL A CA 1
ATOM 2332 C C . VAL A 1 314 ? 56.393 34.880 -23.079 1.00 91.44 314 VAL A C 1
ATOM 2334 O O . VAL A 1 314 ? 57.562 35.230 -22.930 1.00 91.44 314 VAL A O 1
ATOM 2337 N N . VAL A 1 315 ? 55.552 35.550 -23.870 1.00 90.38 315 VAL A N 1
ATOM 2338 C CA . VAL A 1 315 ? 55.945 36.743 -24.640 1.00 90.38 315 VAL A CA 1
ATOM 2339 C C . VAL A 1 315 ? 56.379 37.880 -23.714 1.00 90.38 315 VAL A C 1
ATOM 2341 O O . VAL A 1 315 ? 57.394 38.526 -23.970 1.00 90.38 315 VAL A O 1
ATOM 2344 N N . TYR A 1 316 ? 55.660 38.111 -22.614 1.00 89.56 316 TYR A N 1
ATOM 2345 C CA . TYR A 1 316 ? 56.019 39.129 -21.626 1.00 89.56 316 TYR A CA 1
ATOM 2346 C C . TYR A 1 316 ? 57.367 38.831 -20.955 1.00 89.56 316 TYR A C 1
ATOM 2348 O O . TYR A 1 316 ? 58.204 39.727 -20.824 1.00 89.56 316 TYR A O 1
ATOM 2356 N N . LEU A 1 317 ? 57.603 37.578 -20.559 1.00 86.94 317 LEU A N 1
ATOM 2357 C CA . LEU A 1 317 ? 58.857 37.160 -19.934 1.00 86.94 317 LEU A CA 1
ATOM 2358 C C . LEU A 1 317 ? 60.040 37.284 -20.903 1.00 86.94 317 LEU A C 1
ATOM 2360 O O . LEU A 1 317 ? 61.053 37.873 -20.528 1.00 86.94 317 LEU A O 1
ATOM 2364 N N . LEU A 1 318 ? 59.887 36.831 -22.152 1.00 82.75 318 LEU A N 1
ATOM 2365 C CA . LEU A 1 318 ? 60.920 36.941 -23.190 1.00 82.75 318 LEU A CA 1
ATOM 2366 C C . LEU A 1 318 ? 61.192 38.401 -23.598 1.00 82.75 318 LEU A C 1
ATOM 2368 O O . LEU A 1 318 ? 62.342 38.799 -23.791 1.00 82.75 318 LEU A O 1
ATOM 2372 N N . GLY A 1 319 ? 60.151 39.234 -23.673 1.00 77.50 319 GLY A N 1
ATOM 2373 C CA . GLY A 1 319 ? 60.284 40.661 -23.973 1.00 77.50 319 GLY A CA 1
ATOM 2374 C C . GLY A 1 319 ? 60.963 41.454 -22.852 1.00 77.50 319 GLY A C 1
ATOM 2375 O O . GLY A 1 319 ? 61.699 42.403 -23.121 1.00 77.50 319 GLY A O 1
ATOM 2376 N N . LYS A 1 320 ? 60.769 41.055 -21.589 1.00 75.81 320 LYS A N 1
ATOM 2377 C CA . LYS A 1 320 ? 61.414 41.691 -20.431 1.00 75.81 320 LYS A CA 1
ATOM 2378 C C . LYS A 1 320 ? 62.905 41.363 -20.339 1.00 75.81 320 LYS A C 1
ATOM 2380 O O . LYS A 1 320 ? 63.677 42.224 -19.925 1.00 75.81 320 LYS A O 1
ATOM 2385 N N . THR A 1 321 ? 63.322 40.165 -20.748 1.00 64.50 321 THR A N 1
ATOM 2386 C CA . THR A 1 321 ? 64.745 39.792 -20.802 1.00 64.50 321 THR A CA 1
ATOM 2387 C C . THR A 1 321 ? 65.511 40.503 -21.916 1.00 64.50 321 THR A C 1
ATOM 2389 O O . THR A 1 321 ? 66.690 40.769 -21.742 1.00 64.50 321 THR A O 1
ATOM 2392 N N . SER A 1 322 ? 64.849 40.902 -23.009 1.00 60.06 322 SER A N 1
ATOM 2393 C CA . SER A 1 322 ? 65.498 41.593 -24.137 1.00 60.06 322 SER A CA 1
ATOM 2394 C C . SER A 1 322 ? 65.762 43.092 -23.916 1.00 60.06 322 SER A C 1
ATOM 2396 O O . SER A 1 322 ? 66.453 43.698 -24.725 1.00 60.06 322 SER A O 1
ATOM 2398 N N . ARG A 1 323 ? 65.206 43.722 -22.870 1.00 57.22 323 ARG A N 1
ATOM 2399 C CA . ARG A 1 323 ? 65.388 45.164 -22.578 1.00 57.22 323 ARG A CA 1
ATOM 2400 C C . ARG A 1 323 ? 66.478 45.457 -21.537 1.00 57.22 323 ARG A C 1
ATOM 2402 O O . ARG A 1 323 ? 66.497 46.552 -20.979 1.00 57.22 323 ARG A O 1
ATOM 2409 N N . ARG A 1 324 ? 67.318 44.474 -21.205 1.00 55.22 324 ARG A N 1
ATOM 2410 C CA . ARG A 1 324 ? 68.364 44.603 -20.176 1.00 55.22 324 ARG A CA 1
ATOM 2411 C C . ARG A 1 324 ? 69.800 44.596 -20.709 1.00 55.22 324 ARG A C 1
ATOM 2413 O O . ARG A 1 324 ? 70.700 44.584 -19.877 1.00 55.22 324 ARG A O 1
ATOM 2420 N N . ASP A 1 325 ? 69.966 44.694 -22.025 1.00 55.62 325 ASP A N 1
ATOM 2421 C CA . ASP A 1 325 ? 71.242 44.964 -22.697 1.00 55.62 325 ASP A CA 1
ATOM 2422 C C . ASP A 1 325 ? 71.214 46.348 -23.361 1.00 55.62 325 ASP A C 1
ATOM 2424 O O . ASP A 1 325 ? 70.161 46.693 -23.954 1.00 55.62 325 ASP A O 1
#